Protein AF-A0A6L9TF37-F1 (afdb_monomer_lite)

Sequence (313 aa):
MRQSIANKTNETVRFTLTAAVSQSQGLLDQTKGQVNDESTRAKLQQLVKTANDQLNGNDIITDGAVYQKSLDQLNAAMDAVTTSNIAKLGVDCRKVQCVALTFDDGPDANNTPPVIEALKKTKATATFFSVGEHITDTTTPMLKQLADAGYPIENHSWNHPHLQTLSKADVVKQLTDTSTAVKKAVGTYPSMIRPPYSEWSNDVRDQAVVMNSSIINFNVMGYDWEKDADGVHDAVLEWAKPGDIILLHDLQGSTAKATERIITDLQAKGYTLVSVPQLLGERPKPGYVYYSQDQVVKPGEPWKPSTDYAEQW

Secondary structure (DSSP, 8-state):
-HHHHHHHHHHHHHHHHHHHHHHHHHHHHHTTT-SS-HHHHHHHHHHHHHHHHHHHSS-TT--HHHHHHHHHHHHHHHHHHHHHHHHHHT--TTTS-EEEEEEES---TTTHHHHHHHHHHHT---EEEE-GGG--TTTHHHHHHHHHTT--EEE--SS---GGGS-HHHHHHHHHHHHHHHHHHHSS--SEE--GGG---HHHHHHHHHTT-EEE--SEE--TTTS-HHHHHHHHHHH--TTBEEEEETT-HHHHHHHHHHHHHHHHTTPEEE-HHHHHTSPPPTT-EESBSS-EEPTTSPP--GGGT-S--

Structure (mmCIF, N/CA/C/O backbone):
data_AF-A0A6L9TF37-F1
#
_entry.id   AF-A0A6L9TF37-F1
#
loop_
_atom_site.group_PDB
_atom_site.id
_atom_site.type_symbol
_atom_site.label_atom_id
_atom_site.label_alt_id
_atom_site.label_comp_id
_atom_site.label_asym_id
_atom_site.label_entity_id
_atom_site.label_seq_id
_atom_site.pdbx_PDB_ins_code
_atom_site.Cartn_x
_atom_site.Cartn_y
_atom_site.Cartn_z
_atom_site.occupancy
_atom_site.B_iso_or_equiv
_atom_site.auth_seq_id
_atom_site.auth_comp_id
_atom_site.auth_asym_id
_atom_site.auth_atom_id
_atom_site.pdbx_PDB_model_num
ATOM 1 N N . MET A 1 1 ? 7.500 3.688 38.076 1.00 56.03 1 MET A N 1
ATOM 2 C CA . MET A 1 1 ? 7.678 2.716 36.968 1.00 56.03 1 MET A CA 1
ATOM 3 C C . MET A 1 1 ? 6.353 2.332 36.296 1.00 56.03 1 MET A C 1
ATOM 5 O O . MET A 1 1 ? 6.240 2.562 35.104 1.00 56.03 1 MET A O 1
ATOM 9 N N . ARG A 1 2 ? 5.320 1.850 37.016 1.00 54.84 2 ARG A N 1
ATOM 10 C CA . ARG A 1 2 ? 4.022 1.440 36.416 1.00 54.84 2 ARG A CA 1
ATOM 11 C C . ARG A 1 2 ? 3.250 2.553 35.680 1.00 54.84 2 ARG A C 1
ATOM 13 O O . ARG A 1 2 ? 2.789 2.311 34.576 1.00 54.84 2 ARG A O 1
ATOM 20 N N . GLN A 1 3 ? 3.177 3.771 36.230 1.00 56.97 3 GLN A N 1
ATOM 21 C CA . GLN A 1 3 ? 2.538 4.916 35.548 1.00 56.97 3 GLN A CA 1
ATOM 22 C C . GLN A 1 3 ? 3.255 5.319 34.248 1.00 56.97 3 GLN A C 1
ATOM 24 O O . GLN A 1 3 ? 2.608 5.635 33.263 1.00 56.97 3 GLN A O 1
ATOM 29 N N . SER A 1 4 ? 4.590 5.246 34.215 1.00 60.94 4 SER A N 1
ATOM 30 C CA . SER A 1 4 ? 5.366 5.559 33.006 1.00 60.94 4 SER A CA 1
ATOM 31 C C . SER A 1 4 ? 5.146 4.532 31.890 1.00 60.94 4 SER A C 1
ATOM 33 O O . SER A 1 4 ? 5.124 4.910 30.725 1.00 60.94 4 SER A O 1
ATOM 35 N N . ILE A 1 5 ? 4.950 3.256 32.238 1.00 59.34 5 ILE A N 1
ATOM 36 C CA . ILE A 1 5 ? 4.626 2.201 31.267 1.00 59.34 5 ILE A CA 1
ATOM 37 C C . ILE A 1 5 ? 3.204 2.397 30.732 1.00 59.34 5 ILE A C 1
ATOM 39 O O . ILE A 1 5 ? 3.024 2.409 29.523 1.00 59.34 5 ILE A O 1
ATOM 43 N N . ALA A 1 6 ? 2.223 2.633 31.612 1.00 59.06 6 ALA A N 1
ATOM 44 C CA . ALA A 1 6 ? 0.839 2.884 31.208 1.00 59.06 6 ALA A CA 1
ATOM 45 C C . ALA A 1 6 ? 0.712 4.099 30.268 1.00 59.06 6 ALA A C 1
ATOM 47 O O . ALA A 1 6 ? 0.025 4.017 29.255 1.00 59.06 6 ALA A O 1
ATOM 48 N N . ASN A 1 7 ? 1.434 5.191 30.548 1.00 64.00 7 ASN A N 1
ATOM 49 C CA . ASN A 1 7 ? 1.438 6.370 29.679 1.00 64.00 7 ASN A CA 1
ATOM 50 C C . ASN A 1 7 ? 2.004 6.062 28.285 1.00 64.00 7 ASN A C 1
ATOM 52 O O . ASN A 1 7 ? 1.388 6.430 27.291 1.00 64.00 7 ASN A O 1
ATOM 56 N N . LYS A 1 8 ? 3.123 5.329 28.201 1.00 63.53 8 LYS A N 1
ATOM 57 C CA . LYS A 1 8 ? 3.707 4.919 26.913 1.00 63.53 8 LYS A CA 1
ATOM 58 C C . LYS A 1 8 ? 2.774 4.005 26.120 1.00 63.53 8 LYS A C 1
ATOM 60 O O . LYS A 1 8 ? 2.605 4.203 24.923 1.00 63.53 8 LYS A O 1
ATOM 65 N N . THR A 1 9 ? 2.141 3.034 26.779 1.00 67.62 9 THR A N 1
ATOM 66 C CA . THR A 1 9 ? 1.147 2.162 26.137 1.00 67.62 9 THR A CA 1
ATOM 67 C C . THR A 1 9 ? -0.010 2.981 25.565 1.00 67.62 9 THR A C 1
ATOM 69 O O . THR A 1 9 ? -0.410 2.759 24.425 1.00 67.62 9 THR A O 1
ATOM 72 N N . ASN A 1 10 ? -0.509 3.967 26.314 1.00 80.56 10 ASN A N 1
ATOM 73 C CA . ASN A 1 10 ? -1.591 4.834 25.850 1.00 80.56 10 ASN A CA 1
ATOM 74 C C . ASN A 1 10 ? -1.167 5.695 24.650 1.00 80.56 10 ASN A C 1
ATOM 76 O O . ASN A 1 10 ? -1.944 5.829 23.708 1.00 80.56 10 ASN A O 1
ATOM 80 N N . GLU A 1 11 ? 0.057 6.232 24.642 1.00 84.19 11 GLU A N 1
ATOM 81 C CA . GLU A 1 11 ? 0.607 6.978 23.499 1.00 84.19 11 GLU A CA 1
ATOM 82 C C . GLU A 1 11 ? 0.695 6.112 22.237 1.00 84.19 11 GLU A C 1
ATOM 84 O O . GLU A 1 11 ? 0.278 6.549 21.163 1.00 84.19 11 GLU A O 1
ATOM 89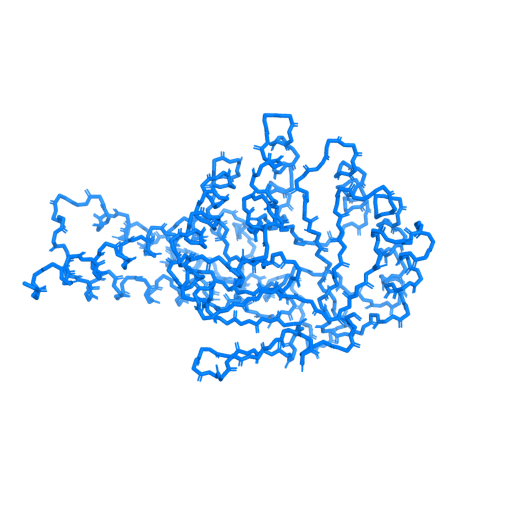 N N . THR A 1 12 ? 1.175 4.871 22.362 1.00 88.19 12 THR A N 1
ATOM 90 C CA . THR A 1 12 ? 1.257 3.933 21.235 1.00 88.19 12 THR A CA 1
ATOM 91 C C . THR A 1 12 ? -0.124 3.613 20.670 1.00 88.19 12 THR A C 1
ATOM 93 O O . THR A 1 12 ? -0.344 3.800 19.476 1.00 88.19 12 THR A O 1
ATOM 96 N N . VAL A 1 13 ? -1.081 3.199 21.510 1.00 89.56 13 VAL A N 1
ATOM 97 C CA . VAL A 1 13 ? -2.437 2.857 21.040 1.00 89.56 13 VAL A CA 1
ATOM 98 C C . VAL A 1 13 ? -3.135 4.085 20.442 1.00 89.56 13 VAL A C 1
ATOM 100 O O . VAL A 1 13 ? -3.827 3.977 19.430 1.00 89.56 13 VAL A O 1
ATOM 103 N N . ARG A 1 14 ? -2.911 5.277 21.005 1.00 90.75 14 ARG A N 1
ATOM 104 C CA . ARG A 1 14 ? -3.426 6.543 20.465 1.00 90.75 14 ARG A CA 1
ATOM 105 C C . ARG A 1 14 ? -2.846 6.864 19.084 1.00 90.75 14 ARG A C 1
ATOM 107 O O . ARG A 1 14 ? -3.584 7.320 18.205 1.00 90.75 14 ARG A O 1
ATOM 114 N N . PHE A 1 15 ? -1.554 6.619 18.867 1.00 92.44 15 PHE A N 1
ATOM 115 C CA . PHE A 1 15 ? -0.940 6.760 17.547 1.00 92.44 15 PHE A CA 1
ATOM 116 C C . PHE A 1 15 ? -1.542 5.765 16.547 1.00 92.44 15 PHE A C 1
ATOM 118 O O . PHE A 1 15 ? -1.956 6.173 15.462 1.00 92.44 15 PHE A O 1
ATOM 125 N N . THR A 1 16 ? -1.694 4.495 16.929 1.00 96.50 16 THR A N 1
ATOM 126 C CA . THR A 1 16 ? -2.322 3.475 16.073 1.00 96.50 16 THR A CA 1
ATOM 127 C C . THR A 1 16 ? -3.759 3.839 15.713 1.00 96.50 16 THR A C 1
ATOM 129 O O . THR A 1 16 ? -4.152 3.732 14.552 1.00 96.50 16 THR A O 1
ATOM 132 N N . LEU A 1 17 ? -4.534 4.358 16.669 1.00 96.06 17 LEU A N 1
ATOM 133 C CA . LEU A 1 17 ? -5.880 4.865 16.406 1.00 96.06 17 LEU A CA 1
ATOM 134 C C . LEU A 1 17 ? -5.864 6.053 15.431 1.00 96.06 17 LEU A C 1
ATOM 136 O O . LEU A 1 17 ? -6.700 6.122 14.535 1.00 96.06 17 LEU A O 1
ATOM 140 N N . THR A 1 18 ? -4.894 6.961 15.560 1.00 95.75 18 THR A N 1
ATOM 141 C CA . THR A 1 18 ? -4.715 8.092 14.631 1.00 95.75 18 THR A CA 1
ATOM 142 C C . THR A 1 18 ? -4.412 7.611 13.208 1.00 95.75 18 THR A C 1
ATOM 144 O O . THR A 1 18 ? -4.970 8.144 12.243 1.00 95.75 18 THR A O 1
ATOM 147 N N . ALA A 1 19 ? -3.564 6.588 13.063 1.00 97.81 19 ALA A N 1
ATOM 148 C CA . ALA A 1 19 ? -3.284 5.958 11.776 1.00 97.81 19 ALA A CA 1
ATOM 149 C C . ALA A 1 19 ? -4.547 5.310 11.187 1.00 97.81 19 ALA A C 1
ATOM 151 O O . ALA A 1 19 ? -4.928 5.633 10.061 1.00 97.81 19 ALA A O 1
ATOM 152 N N . ALA A 1 20 ? -5.259 4.505 11.982 1.00 98.44 20 ALA A N 1
ATOM 153 C CA . ALA A 1 20 ? -6.492 3.835 11.574 1.00 98.44 20 ALA A CA 1
ATOM 154 C C . ALA A 1 20 ? -7.599 4.818 11.158 1.00 98.44 20 ALA A C 1
ATOM 156 O O . ALA A 1 20 ? -8.291 4.581 10.169 1.00 98.44 20 ALA A O 1
ATOM 157 N N . VAL A 1 21 ? -7.751 5.947 11.860 1.00 98.44 21 VAL A N 1
ATOM 158 C CA . VAL A 1 21 ? -8.678 7.026 11.477 1.00 98.44 21 VAL A CA 1
ATOM 159 C C . VAL A 1 21 ? -8.305 7.613 10.116 1.00 98.44 21 VAL A C 1
ATOM 161 O O . VAL A 1 21 ? -9.173 7.784 9.260 1.00 98.44 21 VAL A O 1
ATOM 164 N N . SER A 1 22 ? -7.019 7.895 9.891 1.00 98.38 22 SER A N 1
ATOM 165 C CA . SER A 1 22 ? -6.551 8.444 8.616 1.00 98.38 22 SER A CA 1
ATOM 166 C C . SER A 1 22 ? -6.758 7.470 7.454 1.00 98.38 22 SER A C 1
ATOM 168 O O . SER A 1 22 ? -7.199 7.892 6.390 1.00 98.38 22 SER A O 1
ATOM 170 N N . GLN A 1 23 ? -6.461 6.186 7.659 1.00 98.50 23 GLN A N 1
ATOM 171 C CA . GLN A 1 23 ? -6.665 5.127 6.667 1.00 98.50 23 GLN A CA 1
ATOM 172 C C . GLN A 1 23 ? -8.161 4.909 6.392 1.00 98.50 23 GLN A C 1
ATOM 174 O O . GLN A 1 23 ? -8.567 4.772 5.242 1.00 98.50 23 GLN A O 1
ATOM 179 N N . SER A 1 24 ? -9.000 4.966 7.433 1.00 98.50 24 SER A N 1
ATOM 180 C CA . SER A 1 24 ? -10.460 4.880 7.301 1.00 98.50 24 SER A CA 1
ATOM 181 C C . SER A 1 24 ? -11.022 6.007 6.437 1.00 98.50 24 SER A C 1
ATOM 183 O O . SER A 1 24 ? -11.910 5.762 5.625 1.00 98.50 24 SER A O 1
ATOM 185 N N . GLN A 1 25 ? -10.510 7.233 6.591 1.00 97.75 25 GLN A N 1
ATOM 186 C CA . GLN A 1 25 ? -10.919 8.365 5.760 1.00 97.75 25 GLN A CA 1
ATOM 187 C C . GLN A 1 25 ? -10.550 8.140 4.288 1.00 97.75 25 GLN A C 1
ATOM 189 O O . GLN A 1 25 ? -11.404 8.303 3.422 1.00 97.75 25 GLN A O 1
ATOM 194 N N . GLY A 1 26 ? -9.331 7.669 4.012 1.00 96.19 26 GLY A N 1
ATOM 195 C CA . GLY A 1 26 ? -8.891 7.360 2.645 1.00 96.19 26 GLY A CA 1
ATOM 196 C C . GLY A 1 26 ? -9.735 6.272 1.999 1.00 96.19 26 GLY A C 1
ATOM 197 O O . GLY A 1 26 ? -10.210 6.436 0.877 1.00 96.19 26 GLY A O 1
ATOM 198 N N . LEU A 1 27 ? -10.023 5.205 2.750 1.00 97.19 27 LEU A N 1
ATOM 199 C CA . LEU A 1 27 ? -10.919 4.146 2.300 1.00 97.19 27 LEU A CA 1
ATOM 200 C C . LEU A 1 27 ? -12.319 4.691 1.994 1.00 97.19 27 LEU A C 1
ATOM 202 O O . LEU A 1 27 ? -12.917 4.328 0.984 1.00 97.19 27 LEU A O 1
ATOM 206 N N . LEU A 1 28 ? -12.861 5.573 2.838 1.00 97.44 28 LEU A N 1
ATOM 207 C CA . LEU A 1 28 ? -14.154 6.206 2.585 1.00 97.44 28 LEU A CA 1
ATOM 208 C C . LEU A 1 28 ? -14.139 7.047 1.309 1.00 97.44 28 LEU A C 1
ATOM 210 O O . LEU A 1 28 ? -15.106 6.970 0.549 1.00 97.44 28 LEU A O 1
ATOM 214 N N . ASP A 1 29 ? -13.087 7.820 1.073 1.00 94.50 29 ASP A N 1
ATOM 215 C CA . ASP A 1 29 ? -12.979 8.693 -0.096 1.00 94.50 29 ASP A CA 1
ATOM 216 C C . ASP A 1 29 ? -12.876 7.872 -1.390 1.00 94.50 29 ASP A C 1
ATOM 218 O O . ASP A 1 29 ? -13.641 8.108 -2.328 1.00 94.50 29 ASP A O 1
ATOM 222 N N . GLN A 1 30 ? -12.042 6.829 -1.393 1.00 92.44 30 GLN A N 1
ATOM 223 C CA . GLN A 1 30 ? -11.849 5.930 -2.537 1.00 92.44 30 GLN A CA 1
ATOM 224 C C . GLN A 1 30 ? -13.094 5.091 -2.863 1.00 92.44 30 GLN A C 1
ATOM 226 O O . GLN A 1 30 ? -13.372 4.813 -4.025 1.00 92.44 30 GLN A O 1
ATOM 231 N N . THR A 1 31 ? -13.880 4.700 -1.855 1.00 95.00 31 THR A N 1
ATOM 232 C CA . THR A 1 31 ? -14.995 3.746 -2.036 1.00 95.00 31 THR A CA 1
ATOM 233 C C . THR A 1 31 ? -16.370 4.395 -2.207 1.00 95.00 31 THR A C 1
ATOM 235 O O . THR A 1 31 ? -17.392 3.703 -2.203 1.00 95.00 31 THR A O 1
ATOM 238 N N . LYS A 1 32 ? -16.447 5.723 -2.357 1.00 94.69 32 LYS A N 1
ATOM 239 C CA . LYS A 1 32 ? -17.720 6.449 -2.493 1.00 94.69 32 LYS A CA 1
ATOM 240 C C . LYS A 1 32 ? -18.514 5.991 -3.721 1.00 94.69 32 LYS A C 1
ATOM 242 O O . LYS A 1 32 ? -18.091 6.211 -4.851 1.00 94.69 32 LYS A O 1
ATOM 247 N N . GLY A 1 33 ? -19.699 5.410 -3.504 1.00 94.00 33 GLY A N 1
ATOM 248 C CA . GLY A 1 33 ? -20.525 4.861 -4.585 1.00 94.00 33 GLY A CA 1
ATOM 249 C C . GLY A 1 33 ? -19.965 3.571 -5.192 1.00 94.00 33 GLY A C 1
ATOM 250 O O . GLY A 1 33 ? -20.480 3.098 -6.204 1.00 94.00 33 GLY A O 1
ATOM 251 N N . GLN A 1 34 ? -18.918 3.003 -4.590 1.00 93.81 34 GLN A N 1
ATOM 252 C CA . GLN A 1 34 ? -18.213 1.817 -5.072 1.00 93.81 34 GLN A CA 1
ATOM 253 C C . GLN A 1 34 ? -18.355 0.626 -4.117 1.00 93.81 34 GLN A C 1
ATOM 255 O O . GLN A 1 34 ? -17.543 -0.290 -4.157 1.00 93.81 34 GLN A O 1
ATOM 260 N N . VAL A 1 35 ? -19.372 0.610 -3.257 1.00 95.81 35 VAL A N 1
ATOM 261 C CA . VAL A 1 35 ? -19.714 -0.533 -2.395 1.00 95.81 35 VAL A CA 1
ATOM 262 C C . VAL A 1 35 ? -21.080 -1.104 -2.777 1.00 95.81 35 VAL A C 1
ATOM 264 O O . VAL A 1 35 ? -21.895 -0.427 -3.406 1.00 95.81 35 VAL A O 1
ATOM 267 N N . ASN A 1 36 ? -21.347 -2.357 -2.405 1.00 92.69 36 ASN A N 1
ATOM 268 C CA . ASN A 1 36 ? -22.660 -2.975 -2.628 1.00 92.69 36 ASN A CA 1
ATOM 269 C C . ASN A 1 36 ? -23.739 -2.419 -1.688 1.00 92.69 36 ASN A C 1
ATOM 271 O O . ASN A 1 36 ? -24.899 -2.324 -2.078 1.00 92.69 36 ASN A O 1
ATOM 275 N N . ASP A 1 37 ? -23.347 -2.044 -0.470 1.00 92.25 37 ASP A N 1
ATOM 276 C CA . ASP A 1 37 ? -24.229 -1.467 0.541 1.00 92.25 37 ASP A CA 1
ATOM 277 C C . ASP A 1 37 ? -23.557 -0.261 1.213 1.00 92.25 37 ASP A C 1
ATOM 279 O O . ASP A 1 37 ? -22.608 -0.407 1.989 1.00 92.25 37 ASP A O 1
ATOM 283 N N . GLU A 1 38 ? -24.065 0.939 0.932 1.00 95.81 38 GLU A N 1
ATOM 284 C CA . GLU A 1 38 ? -23.578 2.200 1.507 1.00 95.81 38 GLU A CA 1
ATOM 285 C C . GLU A 1 38 ? -23.769 2.283 3.034 1.00 95.81 38 GLU A C 1
ATOM 287 O O . GLU A 1 38 ? -23.087 3.073 3.693 1.00 95.81 38 GLU A O 1
ATOM 292 N N . SER A 1 39 ? -24.609 1.429 3.636 1.00 96.69 39 SER A N 1
ATOM 293 C CA . SER A 1 39 ? -24.728 1.336 5.099 1.00 96.69 39 SER A CA 1
ATOM 294 C C . SER A 1 39 ? -23.403 0.924 5.762 1.00 96.69 39 SER A C 1
ATOM 296 O O . SER A 1 39 ? -23.087 1.379 6.867 1.00 96.69 39 SER A O 1
ATOM 298 N N . THR A 1 40 ? -22.574 0.139 5.058 1.00 96.44 40 THR A N 1
ATOM 299 C CA . THR A 1 40 ? -21.235 -0.258 5.527 1.00 96.44 40 THR A CA 1
ATOM 300 C C . THR A 1 40 ? -20.301 0.948 5.650 1.00 96.44 40 THR A C 1
ATOM 302 O O . THR A 1 40 ? -19.636 1.111 6.677 1.00 96.44 40 THR A O 1
ATOM 305 N N . ARG A 1 41 ? -20.322 1.855 4.661 1.00 98.12 41 ARG A N 1
ATOM 306 C CA . ARG A 1 41 ? -19.570 3.120 4.689 1.00 98.12 41 ARG A CA 1
ATOM 307 C C . ARG A 1 41 ? -20.115 4.078 5.742 1.00 98.12 41 ARG A C 1
ATOM 309 O O . ARG A 1 41 ? -19.326 4.666 6.477 1.00 98.12 41 ARG A O 1
ATOM 316 N N . ALA A 1 42 ? -21.436 4.191 5.882 1.00 98.25 42 ALA A N 1
ATOM 317 C CA . ALA A 1 42 ? -22.057 5.029 6.912 1.00 98.25 42 ALA A CA 1
ATOM 318 C C . ALA A 1 42 ? -21.641 4.606 8.336 1.00 98.25 42 ALA A C 1
ATOM 320 O O . ALA A 1 42 ? -21.341 5.451 9.184 1.00 98.25 42 ALA A O 1
ATOM 321 N N . LYS A 1 43 ? -21.542 3.294 8.594 1.00 98.31 43 LYS A N 1
ATOM 322 C CA . LYS A 1 43 ? -21.024 2.768 9.866 1.00 98.31 43 LYS A CA 1
ATOM 323 C C . LYS A 1 43 ? -19.564 3.168 10.098 1.00 98.31 43 LYS A C 1
ATOM 325 O O . LYS A 1 43 ? -19.231 3.606 11.199 1.00 98.31 43 LYS A O 1
ATOM 330 N N . LEU A 1 44 ? -18.707 3.042 9.082 1.00 98.62 44 LEU A N 1
ATOM 331 C CA . LEU A 1 44 ? -17.305 3.457 9.174 1.00 98.62 44 LEU A CA 1
ATOM 332 C C . LEU A 1 44 ? -17.181 4.969 9.431 1.00 98.62 44 LEU A C 1
ATOM 334 O O . LEU A 1 44 ? -16.440 5.367 10.324 1.00 98.62 44 LEU A O 1
ATOM 338 N N . GLN A 1 45 ? -17.964 5.803 8.741 1.00 98.56 45 GLN A N 1
ATOM 339 C CA . GLN A 1 45 ? -18.014 7.258 8.965 1.00 98.56 45 GLN A CA 1
ATOM 340 C C . GLN A 1 45 ? -18.363 7.611 10.415 1.00 98.56 45 GLN A C 1
ATOM 342 O O . GLN A 1 45 ? -17.719 8.468 11.023 1.00 98.56 45 GLN A O 1
ATOM 347 N N . GLN A 1 46 ? -19.356 6.931 10.995 1.00 98.44 46 GLN A N 1
ATOM 348 C CA . GLN A 1 46 ? -19.746 7.159 12.384 1.00 98.44 46 GLN A CA 1
ATOM 349 C C . GLN A 1 46 ? -18.628 6.774 13.365 1.00 98.44 46 GLN A C 1
ATOM 351 O O . GLN A 1 46 ? -18.372 7.509 14.318 1.00 98.44 46 GLN A O 1
ATOM 356 N N . LEU A 1 47 ? -17.942 5.654 13.124 1.00 98.38 47 LEU A N 1
ATOM 357 C CA . LEU A 1 47 ? -16.812 5.221 13.950 1.00 98.38 47 LEU A CA 1
ATOM 358 C C . LEU A 1 47 ? -15.616 6.171 13.829 1.00 98.38 47 LEU A C 1
ATOM 360 O O . LEU A 1 47 ? -15.005 6.497 14.843 1.00 98.38 47 LEU A O 1
ATOM 364 N N . VAL A 1 48 ? -15.324 6.672 12.624 1.00 98.19 48 VAL A N 1
ATOM 365 C CA . VAL A 1 48 ? -14.293 7.696 12.388 1.00 98.19 48 VAL A CA 1
ATOM 366 C C . VAL A 1 48 ? -14.595 8.961 13.185 1.00 98.19 48 VAL A C 1
ATOM 368 O O . VAL A 1 48 ? -13.702 9.496 13.841 1.00 98.19 48 VAL A O 1
ATOM 371 N N . LYS A 1 49 ? -15.851 9.424 13.185 1.00 96.75 49 LYS A N 1
ATOM 372 C CA . LYS A 1 49 ? -16.266 10.574 13.998 1.00 96.75 49 LYS A CA 1
ATOM 373 C C . LYS A 1 49 ? -16.034 10.314 15.489 1.00 96.75 49 LYS A C 1
ATOM 375 O O . LYS A 1 49 ? -15.374 11.110 16.144 1.00 96.75 49 LYS A O 1
ATOM 380 N N . THR A 1 50 ? -16.505 9.178 16.005 1.00 94.25 50 THR A N 1
ATOM 381 C CA . THR A 1 50 ? -16.326 8.808 17.417 1.00 94.25 50 THR A CA 1
ATOM 382 C C . THR A 1 50 ? -14.852 8.705 17.814 1.00 94.25 50 THR A C 1
ATOM 384 O O . THR A 1 50 ? -14.472 9.191 18.877 1.00 94.25 50 THR A O 1
ATOM 387 N N . ALA A 1 51 ? -14.008 8.111 16.971 1.00 94.12 51 ALA A N 1
ATOM 388 C CA . ALA A 1 51 ? -12.575 8.017 17.225 1.00 94.12 51 ALA A CA 1
ATOM 389 C C . ALA A 1 51 ? -11.894 9.395 17.199 1.00 94.12 51 ALA A C 1
ATOM 391 O O . ALA A 1 51 ? -11.069 9.680 18.062 1.00 94.12 51 ALA A O 1
ATOM 392 N N . ASN A 1 52 ? -12.273 10.281 16.273 1.00 93.44 52 ASN A N 1
ATOM 393 C CA . ASN A 1 52 ? -11.789 11.664 16.261 1.00 93.44 52 ASN A CA 1
ATOM 394 C C . ASN A 1 52 ? -12.200 12.436 17.519 1.00 93.44 52 ASN A C 1
ATOM 396 O O . ASN A 1 52 ? -11.371 13.143 18.085 1.00 93.44 52 ASN A O 1
ATOM 400 N N . ASP A 1 53 ? -13.438 12.279 17.991 1.00 90.19 53 ASP A N 1
ATOM 401 C CA . ASP A 1 53 ? -13.900 12.913 19.231 1.00 90.19 53 ASP A CA 1
ATOM 402 C C . ASP A 1 53 ? -13.067 12.436 20.440 1.00 90.19 53 ASP A C 1
ATOM 404 O O . ASP A 1 53 ? -12.679 13.241 21.285 1.00 90.19 53 ASP A O 1
ATOM 408 N N . GLN A 1 54 ? -12.714 11.146 20.493 1.00 88.06 54 GLN A N 1
ATOM 409 C CA . GLN A 1 54 ? -11.823 10.590 21.523 1.00 88.06 54 GLN A CA 1
ATOM 410 C C . GLN A 1 54 ? -10.381 11.101 21.406 1.00 88.06 54 GLN A C 1
ATOM 412 O O . GLN A 1 54 ? -9.736 11.370 22.418 1.00 88.06 54 GLN A O 1
ATOM 417 N N . LEU A 1 55 ? -9.858 11.231 20.184 1.00 88.62 55 LEU A N 1
ATOM 418 C CA . LEU A 1 55 ? -8.518 11.767 19.950 1.00 88.62 55 LEU A CA 1
ATOM 419 C C . LEU A 1 55 ? -8.446 13.261 20.306 1.00 88.62 55 LEU A C 1
ATOM 421 O O . LEU A 1 55 ? -7.449 13.695 20.878 1.00 88.62 55 LEU A O 1
ATOM 425 N N . ASN A 1 56 ? -9.491 14.038 20.026 1.00 85.12 56 ASN A N 1
ATOM 426 C CA . ASN A 1 56 ? -9.520 15.488 20.249 1.00 85.12 56 ASN A CA 1
ATOM 427 C C . ASN A 1 56 ? -10.015 15.899 21.646 1.00 85.12 56 ASN A C 1
ATOM 429 O O . ASN A 1 56 ? -9.930 17.074 21.999 1.00 85.12 56 ASN A O 1
ATOM 433 N N . GLY A 1 57 ? -10.541 14.963 22.438 1.00 72.50 57 GLY A N 1
ATOM 434 C CA . GLY A 1 57 ? -10.944 15.222 23.815 1.00 72.50 57 GLY A CA 1
ATOM 435 C C . GLY A 1 57 ? -9.760 15.647 24.693 1.00 72.50 57 GLY A C 1
ATOM 436 O O . GLY A 1 57 ? -8.679 15.069 24.619 1.00 72.50 57 GLY A O 1
ATOM 437 N N . ASN A 1 58 ? -9.982 16.637 25.566 1.00 54.91 58 ASN A N 1
ATOM 438 C CA . ASN A 1 58 ? -8.987 17.120 26.539 1.00 54.91 58 ASN A CA 1
ATOM 439 C C . ASN A 1 58 ? -8.641 16.089 27.634 1.00 54.91 58 ASN A C 1
ATOM 441 O O . ASN A 1 58 ? -7.711 16.310 28.410 1.00 54.91 58 ASN A O 1
ATOM 445 N N . ASP A 1 59 ? -9.347 14.956 27.687 1.00 53.59 59 ASP A N 1
ATOM 446 C CA . ASP A 1 59 ? -8.994 13.815 28.527 1.00 53.59 59 ASP A CA 1
ATOM 447 C C . ASP A 1 59 ? -7.860 13.022 27.865 1.00 53.59 59 ASP A C 1
ATOM 449 O O . ASP A 1 59 ? -8.047 11.945 27.296 1.00 53.59 59 ASP A O 1
ATOM 453 N N . ILE A 1 60 ? -6.645 13.562 27.998 1.00 54.19 60 ILE A N 1
ATOM 454 C CA . ILE A 1 60 ? -5.358 12.930 27.639 1.00 54.19 60 ILE A CA 1
ATOM 455 C C . ILE A 1 60 ? -5.188 11.559 28.339 1.00 54.19 60 ILE A C 1
ATOM 457 O O . ILE A 1 60 ? -4.335 10.757 27.965 1.00 54.19 60 ILE A O 1
ATOM 461 N N . ILE A 1 61 ? -6.046 11.251 29.318 1.00 55.69 61 ILE A N 1
ATOM 462 C CA . ILE A 1 61 ? -6.167 9.954 29.985 1.00 55.69 61 ILE A CA 1
ATOM 463 C C . ILE A 1 61 ? -7.491 9.281 29.594 1.00 55.69 61 ILE A C 1
ATOM 465 O O . ILE A 1 61 ? -8.294 8.902 30.443 1.00 55.69 61 ILE A O 1
ATOM 469 N N . THR A 1 62 ? -7.751 9.120 28.299 1.00 62.88 62 THR A N 1
ATOM 470 C CA . THR A 1 62 ? -8.686 8.071 27.884 1.00 62.88 62 THR A CA 1
ATOM 471 C C . THR A 1 62 ? -7.950 6.743 28.081 1.00 62.88 62 THR A C 1
ATOM 473 O O . THR A 1 62 ? -6.834 6.571 27.595 1.00 62.88 62 THR A O 1
ATOM 476 N N . ASP A 1 63 ? -8.521 5.848 28.890 1.00 75.19 63 ASP A N 1
ATOM 477 C CA . ASP A 1 63 ? -7.973 4.515 29.172 1.00 75.19 63 ASP A CA 1
ATOM 478 C C . ASP A 1 63 ? -7.561 3.829 27.855 1.00 75.19 63 ASP A C 1
ATOM 480 O O . ASP A 1 63 ? -8.336 3.821 26.897 1.00 75.19 63 ASP A O 1
ATOM 484 N N . GLY A 1 64 ? -6.352 3.258 27.786 1.00 80.12 64 GLY A N 1
ATOM 485 C CA . GLY A 1 64 ? -5.865 2.550 26.599 1.00 80.12 64 GLY A CA 1
ATOM 486 C C . GLY A 1 64 ? -6.831 1.464 26.111 1.00 80.12 64 GLY A C 1
ATOM 487 O O . GLY A 1 64 ? -6.922 1.226 24.907 1.00 80.12 64 GLY A O 1
ATOM 488 N N . ALA A 1 65 ? -7.636 0.880 27.006 1.00 86.75 65 ALA A N 1
ATOM 489 C CA . ALA A 1 65 ? -8.707 -0.046 26.640 1.00 86.75 65 ALA A CA 1
ATOM 490 C C . ALA A 1 65 ? -9.818 0.603 25.787 1.00 86.75 65 ALA A C 1
ATOM 492 O O . ALA A 1 65 ? -10.403 -0.057 24.925 1.00 86.75 65 ALA A O 1
ATOM 493 N N . VAL A 1 66 ? -10.107 1.894 25.987 1.00 88.12 66 VAL A N 1
ATOM 494 C CA . VAL A 1 66 ? -11.074 2.656 25.179 1.00 88.12 66 VAL A CA 1
ATOM 495 C C . VAL A 1 66 ? -10.535 2.863 23.769 1.00 88.12 66 VAL A C 1
ATOM 497 O O . VAL A 1 66 ? -11.247 2.574 22.806 1.00 88.12 66 VAL A O 1
ATOM 500 N N . TYR A 1 67 ? -9.279 3.298 23.633 1.00 90.06 67 TYR A N 1
ATOM 501 C CA . TYR A 1 67 ? -8.662 3.449 22.314 1.00 90.06 67 TYR A CA 1
ATOM 502 C C . TYR A 1 67 ? -8.546 2.114 21.584 1.00 90.06 67 TYR A C 1
ATOM 504 O O . TYR A 1 67 ? -8.857 2.053 20.396 1.00 90.06 67 TYR A O 1
ATOM 512 N N . GLN A 1 68 ? -8.179 1.043 22.294 1.00 93.00 68 GLN A N 1
ATOM 513 C CA . GLN A 1 68 ? -8.105 -0.292 21.709 1.00 93.00 68 GLN A CA 1
ATOM 514 C C . GLN A 1 68 ? -9.469 -0.740 21.178 1.00 93.00 68 GLN A C 1
ATOM 516 O O . GLN A 1 68 ? -9.572 -1.182 20.039 1.00 93.00 68 GLN A O 1
ATOM 521 N N . LYS A 1 69 ? -10.544 -0.545 21.951 1.00 94.62 69 LYS A N 1
ATOM 522 C CA . LYS A 1 69 ? -11.900 -0.878 21.503 1.00 94.62 69 LYS A CA 1
ATOM 523 C C . LYS A 1 69 ? -12.299 -0.105 20.240 1.00 94.62 69 LYS A C 1
ATOM 525 O O . LYS A 1 69 ? -12.887 -0.692 19.333 1.00 94.62 69 LYS A O 1
ATOM 530 N N . SER A 1 70 ? -11.996 1.190 20.169 1.00 95.31 70 SER A N 1
ATOM 531 C CA . SER A 1 70 ? -12.271 2.002 18.974 1.00 95.31 70 SER A CA 1
ATOM 532 C C . SER A 1 70 ? -11.442 1.560 17.771 1.00 95.31 70 SER A C 1
ATOM 534 O O . SER A 1 70 ? -11.966 1.496 16.660 1.00 95.31 70 SER A O 1
ATOM 536 N N . LEU A 1 71 ? -10.171 1.215 17.991 1.00 96.62 71 LEU A N 1
ATOM 537 C CA . LEU A 1 71 ? -9.285 0.671 16.967 1.00 96.62 71 LEU A CA 1
ATOM 538 C C . LEU A 1 71 ? -9.835 -0.647 16.404 1.00 96.62 71 LEU A C 1
ATOM 540 O O . LEU A 1 71 ? -9.935 -0.794 15.186 1.00 96.62 71 LEU A O 1
ATOM 544 N N . ASP A 1 72 ? -10.264 -1.568 17.268 1.00 97.62 72 ASP A N 1
ATOM 545 C CA . ASP A 1 72 ? -10.852 -2.850 16.864 1.00 97.62 72 ASP A CA 1
ATOM 546 C C . ASP A 1 72 ? -12.131 -2.642 16.036 1.00 97.62 72 ASP A C 1
ATOM 548 O O . ASP A 1 72 ? -12.327 -3.273 14.994 1.00 97.62 72 ASP A O 1
ATOM 552 N N . GLN A 1 73 ? -12.993 -1.712 16.463 1.00 98.19 73 GLN A N 1
ATOM 553 C CA . GLN A 1 73 ? -14.222 -1.369 15.745 1.00 98.19 73 GLN A CA 1
ATOM 554 C C . GLN A 1 73 ? -13.945 -0.743 14.373 1.00 98.19 73 GLN A C 1
ATOM 556 O O . GLN A 1 73 ? -14.617 -1.103 13.403 1.00 98.19 73 GLN A O 1
ATOM 561 N N . LEU A 1 74 ? -12.969 0.166 14.279 1.00 98.25 74 LEU A N 1
ATOM 562 C CA . LEU A 1 74 ? -12.547 0.758 13.008 1.00 98.25 74 LEU A CA 1
ATOM 563 C C . LEU A 1 74 ? -11.977 -0.301 12.071 1.00 98.25 74 LEU A C 1
ATOM 565 O O . LEU A 1 74 ? -12.398 -0.370 10.921 1.00 98.25 74 LEU A O 1
ATOM 569 N N . ASN A 1 75 ? -11.084 -1.161 12.560 1.00 98.44 75 ASN A N 1
ATOM 570 C CA . ASN A 1 75 ? -10.497 -2.235 11.763 1.00 98.44 75 ASN A CA 1
ATOM 571 C C . ASN A 1 75 ? -11.568 -3.185 11.209 1.00 98.44 75 ASN A C 1
ATOM 573 O O . ASN A 1 75 ? -11.569 -3.461 10.009 1.00 98.44 75 ASN A O 1
ATOM 577 N N . ALA A 1 76 ? -12.534 -3.601 12.032 1.00 98.44 76 ALA A N 1
ATOM 578 C CA . ALA A 1 76 ? -13.648 -4.434 11.577 1.00 98.44 76 ALA A CA 1
ATOM 579 C C . ALA A 1 76 ? -14.554 -3.722 10.551 1.00 98.44 76 ALA A C 1
ATOM 581 O O . ALA A 1 76 ? -15.074 -4.350 9.628 1.00 98.44 76 ALA A O 1
ATOM 582 N N . ALA A 1 77 ? -14.761 -2.409 10.690 1.00 98.44 77 ALA A N 1
ATOM 583 C CA . ALA A 1 77 ? -15.548 -1.632 9.735 1.00 98.44 77 ALA A CA 1
ATOM 584 C C . ALA A 1 77 ? -14.802 -1.388 8.412 1.00 98.44 77 ALA A C 1
ATOM 586 O O . ALA A 1 77 ? -15.419 -1.484 7.351 1.00 98.44 77 ALA A O 1
ATOM 587 N N . MET A 1 78 ? -13.490 -1.136 8.455 1.00 98.50 78 MET A N 1
ATOM 588 C CA . MET A 1 78 ? -12.640 -1.056 7.263 1.00 98.50 78 MET A CA 1
ATOM 589 C C . MET A 1 78 ? -12.625 -2.381 6.500 1.00 98.50 78 MET A C 1
ATOM 591 O O . MET A 1 78 ? -12.725 -2.377 5.274 1.00 98.50 78 MET A O 1
ATOM 595 N N . ASP A 1 79 ? -12.569 -3.509 7.212 1.00 98.19 79 ASP A N 1
ATOM 596 C CA . ASP A 1 79 ? -12.667 -4.838 6.606 1.00 98.19 79 ASP A CA 1
ATOM 597 C C . ASP A 1 79 ? -13.996 -5.005 5.855 1.00 98.19 79 ASP A C 1
ATOM 599 O O . ASP A 1 79 ? -14.001 -5.358 4.678 1.00 98.19 79 ASP A O 1
ATOM 603 N N . ALA A 1 80 ? -15.120 -4.660 6.493 1.00 97.81 80 ALA A N 1
ATOM 604 C CA . ALA A 1 80 ? -16.441 -4.753 5.873 1.00 97.81 80 ALA A CA 1
ATOM 605 C C . ALA A 1 80 ? -16.588 -3.857 4.628 1.00 97.81 80 ALA A C 1
ATOM 607 O O . ALA A 1 80 ? -17.143 -4.295 3.618 1.00 97.81 80 ALA A O 1
ATOM 608 N N . VAL A 1 81 ? -16.082 -2.619 4.677 1.00 98.12 81 VAL A N 1
ATOM 609 C CA . VAL A 1 81 ? -16.092 -1.704 3.521 1.00 98.12 81 VAL A CA 1
ATOM 610 C C . VAL A 1 81 ? -15.214 -2.244 2.394 1.00 98.12 81 VAL A C 1
ATOM 612 O O . VAL A 1 81 ? -15.654 -2.257 1.246 1.00 98.12 81 VAL A O 1
ATOM 615 N N . THR A 1 82 ? -14.020 -2.750 2.712 1.00 96.50 82 THR A N 1
ATOM 616 C CA . THR A 1 82 ? -13.094 -3.324 1.723 1.00 96.50 82 THR A CA 1
ATOM 617 C C . THR A 1 82 ? -13.718 -4.529 1.022 1.00 96.50 82 THR A C 1
ATOM 619 O O . THR A 1 82 ? -13.781 -4.558 -0.204 1.00 96.50 82 THR A O 1
ATOM 622 N N . THR A 1 83 ? -14.278 -5.484 1.771 1.00 95.12 83 THR A N 1
ATOM 623 C CA . THR A 1 83 ? -14.972 -6.643 1.186 1.00 95.12 83 THR A CA 1
ATOM 624 C C . THR A 1 83 ? -16.179 -6.221 0.343 1.00 95.12 83 THR A C 1
ATOM 626 O O . THR A 1 83 ? -16.397 -6.770 -0.737 1.00 95.12 83 THR A O 1
ATOM 629 N N . SER A 1 84 ? -16.954 -5.227 0.792 1.00 95.75 84 SER A N 1
ATOM 630 C CA . SER A 1 84 ? -18.100 -4.698 0.037 1.00 95.75 84 SER A CA 1
ATOM 631 C C . SER A 1 84 ? -17.677 -4.012 -1.267 1.00 95.75 84 SER A C 1
ATOM 633 O O . SER A 1 84 ? -18.361 -4.154 -2.283 1.00 95.75 84 SER A O 1
ATOM 635 N N . ASN A 1 85 ? -16.540 -3.308 -1.262 1.00 95.44 85 ASN A N 1
ATOM 636 C CA . ASN A 1 85 ? -15.961 -2.680 -2.447 1.00 95.44 85 ASN A CA 1
ATOM 637 C C . ASN A 1 85 ? -15.432 -3.717 -3.444 1.00 95.44 85 ASN A C 1
ATOM 639 O O . ASN A 1 85 ? -15.818 -3.688 -4.610 1.00 95.44 85 ASN A O 1
ATOM 643 N N . ILE A 1 86 ? -14.639 -4.686 -2.982 1.00 93.94 86 ILE A N 1
ATOM 644 C CA . ILE A 1 86 ? -14.130 -5.780 -3.823 1.00 93.94 86 ILE A CA 1
ATOM 645 C C . ILE A 1 86 ? -15.294 -6.546 -4.466 1.00 93.94 86 ILE A C 1
ATOM 647 O O . ILE A 1 86 ? -15.308 -6.771 -5.676 1.00 93.94 86 ILE A O 1
ATOM 651 N N . ALA A 1 87 ? -16.334 -6.863 -3.688 1.00 92.50 87 ALA A N 1
ATOM 652 C CA . ALA A 1 87 ? -17.525 -7.527 -4.209 1.00 92.50 87 ALA A CA 1
ATOM 653 C C . ALA A 1 87 ? -18.281 -6.679 -5.251 1.00 92.50 87 ALA A C 1
ATOM 655 O O . ALA A 1 87 ? -18.872 -7.241 -6.172 1.00 92.50 87 ALA A O 1
ATOM 656 N N . LYS A 1 88 ? -18.276 -5.344 -5.128 1.00 93.62 88 LYS A N 1
ATOM 657 C CA . LYS A 1 88 ? -18.901 -4.426 -6.095 1.00 93.62 88 LYS A CA 1
ATOM 658 C C . LYS A 1 88 ? -18.122 -4.339 -7.407 1.00 93.62 88 LYS A C 1
ATOM 660 O O . LYS A 1 88 ? -18.743 -4.229 -8.463 1.00 93.62 88 LYS A O 1
ATOM 665 N N . LEU A 1 89 ? -16.791 -4.396 -7.339 1.00 90.50 89 LEU A N 1
ATOM 666 C CA . LEU A 1 89 ? -15.911 -4.417 -8.513 1.00 90.50 89 LEU A CA 1
ATOM 667 C C . LEU A 1 89 ? -16.094 -5.689 -9.354 1.00 90.50 89 LEU A C 1
ATOM 669 O O . LEU A 1 89 ? -15.778 -5.688 -10.540 1.00 90.50 89 LEU A O 1
ATOM 673 N N . GLY A 1 90 ? -16.630 -6.761 -8.761 1.00 87.19 90 GLY A N 1
ATOM 674 C CA . GLY A 1 90 ? -16.937 -8.007 -9.466 1.00 87.19 90 GLY A CA 1
ATOM 675 C C . GLY A 1 90 ? -15.710 -8.865 -9.781 1.00 87.19 90 GLY A C 1
ATOM 676 O O . GLY A 1 90 ? -15.826 -9.832 -10.531 1.00 87.19 90 GLY A O 1
ATOM 677 N N . VAL A 1 91 ? -14.552 -8.538 -9.200 1.00 83.88 91 VAL A N 1
ATOM 678 C CA . VAL A 1 91 ? -13.318 -9.316 -9.338 1.00 83.88 91 VAL A CA 1
ATOM 679 C C . VAL A 1 91 ? -13.214 -10.288 -8.162 1.00 83.88 91 VAL A C 1
ATOM 681 O O . VAL A 1 91 ? -13.051 -9.882 -7.016 1.00 83.88 91 VAL A O 1
ATOM 684 N N . ASP A 1 92 ? -13.335 -11.585 -8.448 1.00 88.62 92 ASP A N 1
ATOM 685 C CA . ASP A 1 92 ? -13.144 -12.670 -7.479 1.00 88.62 92 ASP A CA 1
ATOM 686 C C . ASP A 1 92 ? -11.909 -13.465 -7.899 1.00 88.62 92 ASP A C 1
ATOM 688 O O . ASP A 1 92 ? -11.999 -14.354 -8.747 1.00 88.62 92 ASP A O 1
ATOM 692 N N . CYS A 1 93 ? -10.750 -13.141 -7.322 1.00 92.81 93 CYS A N 1
ATOM 693 C CA . CYS A 1 93 ? -9.457 -13.734 -7.685 1.00 92.81 93 CYS A CA 1
ATOM 694 C C . CYS A 1 93 ? -9.332 -15.235 -7.374 1.00 92.81 93 CYS A C 1
ATOM 696 O O . CYS A 1 93 ? -8.325 -15.850 -7.692 1.00 92.81 93 CYS A O 1
ATOM 698 N N . ARG A 1 94 ? -10.373 -15.849 -6.795 1.00 86.19 94 ARG A N 1
ATOM 699 C CA . ARG A 1 94 ? -10.517 -17.312 -6.682 1.00 86.19 94 ARG A CA 1
ATOM 700 C C . ARG A 1 94 ? -11.157 -17.948 -7.923 1.00 86.19 94 ARG A C 1
ATOM 702 O O . ARG A 1 94 ? -11.205 -19.168 -8.034 1.00 86.19 94 ARG A O 1
ATOM 709 N N . LYS A 1 95 ? -11.725 -17.133 -8.816 1.00 88.69 95 LYS A N 1
ATOM 710 C CA . LYS A 1 95 ? -12.440 -17.548 -10.036 1.00 88.69 95 LYS A CA 1
ATOM 711 C C . LYS A 1 95 ? -11.783 -17.038 -11.311 1.00 88.69 95 LYS A C 1
ATOM 713 O O . LYS A 1 95 ? -11.951 -17.661 -12.355 1.00 88.69 95 LYS A O 1
ATOM 718 N N . VAL A 1 96 ? -11.088 -15.907 -11.237 1.00 93.31 96 VAL A N 1
ATOM 719 C CA . VAL A 1 96 ? -10.332 -15.329 -12.353 1.00 93.31 96 VAL A CA 1
ATOM 720 C C . VAL A 1 96 ? -8.853 -15.275 -12.005 1.00 93.31 96 VAL A C 1
ATOM 722 O O . VAL A 1 96 ? -8.490 -15.204 -10.833 1.00 93.31 96 VAL A O 1
ATOM 725 N N . GLN A 1 97 ? -7.999 -15.309 -13.023 1.00 96.69 97 GLN A N 1
ATOM 726 C CA . GLN A 1 97 ? -6.556 -15.242 -12.836 1.00 96.69 97 GLN A CA 1
ATOM 727 C C . GLN A 1 97 ? -6.168 -13.809 -12.478 1.00 96.69 97 GLN A C 1
ATOM 729 O O . GLN A 1 97 ? -6.213 -12.934 -13.334 1.00 96.69 97 GLN A O 1
ATOM 734 N N . CYS A 1 98 ? -5.821 -13.551 -11.221 1.00 98.19 98 CYS A N 1
ATOM 735 C CA . CYS A 1 98 ? -5.380 -12.230 -10.780 1.00 98.19 98 CYS A CA 1
ATOM 736 C C . CYS A 1 98 ? -3.878 -12.189 -10.530 1.00 98.19 98 CYS A C 1
ATOM 738 O O . CYS A 1 98 ? -3.316 -13.164 -10.038 1.00 98.19 98 CYS A O 1
ATOM 740 N N . VAL A 1 99 ? -3.272 -11.031 -10.777 1.00 98.38 99 VAL A N 1
ATOM 741 C CA . VAL A 1 99 ? -1.931 -10.677 -10.290 1.00 98.38 99 VAL A CA 1
ATOM 742 C C . VAL A 1 99 ? -1.943 -9.243 -9.771 1.00 98.38 99 VAL A C 1
ATOM 744 O O . VAL A 1 99 ? -2.661 -8.395 -10.311 1.00 98.38 99 VAL A O 1
ATOM 747 N N . ALA A 1 100 ? -1.157 -8.962 -8.733 1.00 98.44 100 ALA A N 1
ATOM 748 C CA . ALA A 1 100 ? -0.955 -7.603 -8.244 1.00 98.44 100 ALA A CA 1
ATOM 749 C C . ALA A 1 100 ? 0.343 -7.025 -8.805 1.00 98.44 100 ALA A C 1
ATOM 751 O O . ALA A 1 100 ? 1.431 -7.495 -8.481 1.00 98.44 100 ALA A O 1
ATOM 752 N N . LEU A 1 101 ? 0.224 -5.984 -9.628 1.00 98.38 101 LEU A N 1
ATOM 753 C CA . LEU A 1 101 ? 1.376 -5.233 -10.115 1.00 98.38 101 LEU A CA 1
ATOM 754 C C . LEU A 1 101 ? 1.780 -4.191 -9.070 1.00 98.38 101 LEU A C 1
ATOM 756 O O . LEU A 1 101 ? 0.948 -3.375 -8.657 1.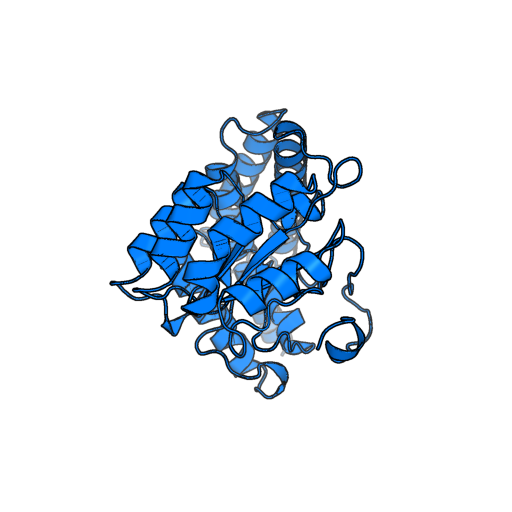00 98.38 101 LEU A O 1
ATOM 760 N N . THR A 1 102 ? 3.039 -4.219 -8.635 1.00 98.75 102 THR A N 1
ATOM 761 C CA . THR A 1 102 ? 3.550 -3.302 -7.611 1.00 98.75 102 THR A CA 1
ATOM 762 C C . THR A 1 102 ? 4.814 -2.588 -8.074 1.00 98.75 102 THR A C 1
ATOM 764 O O . THR A 1 102 ? 5.627 -3.183 -8.778 1.00 98.75 102 THR A O 1
ATOM 767 N N . PHE A 1 103 ? 4.944 -1.317 -7.698 1.00 98.81 103 PHE A N 1
ATOM 768 C CA . PHE A 1 103 ? 6.063 -0.452 -8.060 1.00 98.81 103 PHE A CA 1
ATOM 769 C C . PHE A 1 103 ? 6.732 0.105 -6.807 1.00 98.81 103 PHE A C 1
ATOM 771 O O . PHE A 1 103 ? 6.057 0.745 -6.001 1.00 98.81 103 PHE A O 1
ATOM 778 N N . ASP A 1 104 ? 8.030 -0.125 -6.671 1.00 98.75 104 ASP A N 1
ATOM 779 C CA . ASP A 1 104 ? 8.846 0.328 -5.550 1.00 98.75 104 ASP A CA 1
ATOM 780 C C . ASP A 1 104 ? 9.726 1.523 -5.936 1.00 98.75 104 ASP A C 1
ATOM 782 O O . ASP A 1 104 ? 9.933 1.846 -7.111 1.00 98.75 104 ASP A O 1
ATOM 786 N N . ASP A 1 105 ? 10.275 2.145 -4.899 1.00 98.50 105 ASP A N 1
ATOM 787 C CA . ASP A 1 105 ? 11.306 3.175 -4.921 1.00 98.50 105 ASP A CA 1
ATOM 788 C C . ASP A 1 105 ? 10.939 4.532 -5.530 1.00 98.50 105 ASP A C 1
ATOM 790 O O . ASP A 1 105 ? 11.655 5.501 -5.291 1.00 98.50 105 ASP A O 1
ATOM 794 N N . GLY A 1 106 ? 9.844 4.676 -6.272 1.00 97.19 106 GLY A N 1
ATOM 795 C CA . GLY A 1 106 ? 9.396 5.980 -6.753 1.00 97.19 106 GLY A CA 1
ATOM 796 C C . GLY A 1 106 ? 8.956 6.947 -5.640 1.00 97.19 106 GLY A C 1
ATOM 797 O O . GLY A 1 106 ? 9.000 6.639 -4.444 1.00 97.19 106 GLY A O 1
ATOM 798 N N . PRO A 1 107 ? 8.466 8.141 -6.012 1.00 98.25 107 PRO A N 1
ATOM 799 C CA . PRO A 1 107 ? 8.295 8.622 -7.387 1.00 98.25 107 PRO A CA 1
ATOM 800 C C . PRO A 1 107 ? 9.585 9.204 -7.998 1.00 98.25 107 PRO A C 1
ATOM 802 O O . PRO A 1 107 ? 10.331 9.915 -7.331 1.00 98.25 107 PRO A O 1
ATOM 805 N N . ASP A 1 108 ? 9.789 9.007 -9.299 1.00 98.19 108 ASP A N 1
ATOM 806 C CA . ASP A 1 108 ? 10.836 9.648 -10.104 1.00 98.19 108 ASP A CA 1
ATOM 807 C C . ASP A 1 108 ? 10.234 10.571 -11.173 1.00 98.19 108 ASP A C 1
ATOM 809 O O . ASP A 1 108 ? 9.245 10.249 -11.833 1.00 98.19 108 ASP A O 1
ATOM 813 N N . ALA A 1 109 ? 10.859 11.730 -11.387 1.00 97.62 109 ALA A N 1
ATOM 814 C CA . ALA A 1 109 ? 10.309 12.759 -12.265 1.00 97.62 109 ALA A CA 1
ATOM 815 C C . ALA A 1 109 ? 10.293 12.374 -13.759 1.00 97.62 109 ALA A C 1
ATOM 817 O O . ALA A 1 109 ? 9.527 12.962 -14.525 1.00 97.62 109 ALA A O 1
ATOM 818 N N . ASN A 1 110 ? 11.127 11.419 -14.178 1.00 97.75 110 ASN A N 1
ATOM 819 C CA . ASN A 1 110 ? 11.265 11.014 -15.576 1.00 97.75 110 ASN A CA 1
ATOM 820 C C . ASN A 1 110 ? 10.567 9.680 -15.867 1.00 97.75 110 ASN A C 1
ATOM 822 O O . ASN A 1 110 ? 9.995 9.519 -16.946 1.00 97.75 110 ASN A O 1
ATOM 826 N N . ASN A 1 111 ? 10.608 8.741 -14.921 1.00 98.25 111 ASN A N 1
ATOM 827 C CA . ASN A 1 111 ? 10.205 7.352 -15.141 1.00 98.25 111 ASN A CA 1
ATOM 828 C C . ASN A 1 111 ? 8.810 7.016 -14.586 1.00 98.25 111 ASN A C 1
ATOM 830 O O . ASN A 1 111 ? 8.092 6.239 -15.221 1.00 98.25 111 ASN A O 1
ATOM 834 N N . THR A 1 112 ? 8.348 7.675 -13.516 1.00 98.44 112 THR A N 1
ATOM 835 C CA . THR A 1 112 ? 6.975 7.491 -13.018 1.00 98.44 112 THR A CA 1
ATOM 836 C C . THR A 1 112 ? 5.907 7.973 -14.019 1.00 98.44 112 THR A C 1
ATOM 838 O O . THR A 1 112 ? 4.906 7.273 -14.188 1.00 98.44 112 THR A O 1
ATOM 841 N N . PRO A 1 113 ? 6.051 9.106 -14.751 1.00 98.12 113 PRO A N 1
ATOM 842 C CA . PRO A 1 113 ? 5.010 9.550 -15.683 1.00 98.12 113 PRO A CA 1
ATOM 843 C C . PRO A 1 113 ? 4.685 8.546 -16.807 1.00 98.12 113 PRO A C 1
ATOM 845 O O . PRO A 1 113 ? 3.498 8.277 -17.005 1.00 98.12 113 PRO A O 1
ATOM 848 N N . PRO A 1 114 ? 5.661 7.929 -17.509 1.00 98.25 114 PRO A N 1
ATOM 849 C CA . PRO A 1 11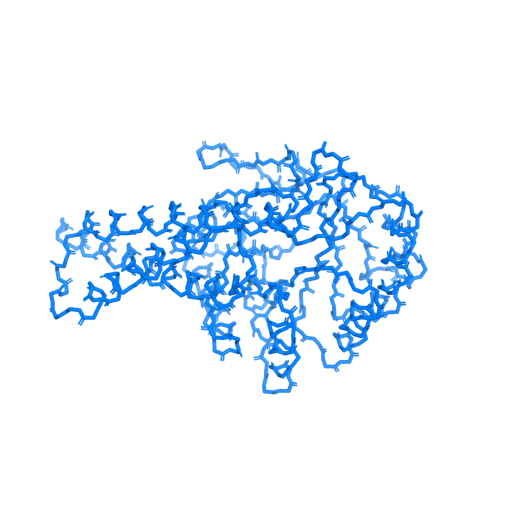4 ? 5.377 6.851 -18.461 1.00 98.25 114 PRO A CA 1
ATOM 850 C C . PRO A 1 114 ? 4.628 5.657 -17.851 1.00 98.25 114 PRO A C 1
ATOM 852 O O . PRO A 1 114 ? 3.717 5.129 -18.490 1.00 98.25 114 PRO A O 1
ATOM 855 N N . VAL A 1 115 ? 4.955 5.265 -16.612 1.00 98.56 115 VAL A N 1
ATOM 856 C CA . VAL A 1 115 ? 4.237 4.199 -15.887 1.00 98.56 115 VAL A CA 1
ATOM 857 C C . VAL A 1 115 ? 2.771 4.591 -15.678 1.00 98.56 115 VAL A C 1
ATOM 859 O O . VAL A 1 115 ? 1.870 3.804 -15.977 1.00 98.56 115 VAL A O 1
ATOM 862 N N . ILE A 1 116 ? 2.505 5.829 -15.247 1.00 98.25 116 ILE A N 1
ATOM 863 C CA . ILE A 1 116 ? 1.134 6.327 -15.065 1.00 98.25 116 ILE A CA 1
ATOM 864 C C . ILE A 1 116 ? 0.356 6.328 -16.391 1.00 98.25 116 ILE A C 1
ATOM 866 O O . ILE A 1 116 ? -0.810 5.924 -16.427 1.00 98.25 116 ILE A O 1
ATOM 870 N N . GLU A 1 117 ? 0.974 6.772 -17.485 1.00 98.38 117 GLU A N 1
ATOM 871 C CA . GLU A 1 117 ? 0.325 6.790 -18.800 1.00 98.38 117 GLU A CA 1
ATOM 872 C C . GLU A 1 117 ? 0.021 5.375 -19.313 1.00 98.38 117 GLU A C 1
ATOM 874 O O . GLU A 1 117 ? -1.075 5.131 -19.829 1.00 98.38 117 GLU A O 1
ATOM 879 N N . ALA A 1 118 ? 0.926 4.417 -19.093 1.00 98.50 118 ALA A N 1
ATOM 880 C CA . ALA A 1 118 ? 0.692 3.011 -19.409 1.00 98.50 118 ALA A CA 1
ATOM 881 C C . ALA A 1 118 ? -0.505 2.441 -18.627 1.00 98.50 118 ALA A C 1
ATOM 883 O O . ALA A 1 118 ? -1.393 1.823 -19.224 1.00 98.50 118 ALA A O 1
ATOM 884 N N . LEU A 1 119 ? -0.587 2.700 -17.317 1.00 98.38 119 LEU A N 1
ATOM 885 C CA . LEU A 1 119 ? -1.705 2.259 -16.472 1.00 98.38 119 LEU A CA 1
ATOM 886 C C . LEU A 1 119 ? -3.045 2.857 -16.929 1.00 98.38 119 LEU A C 1
ATOM 888 O O . LEU A 1 119 ? -4.034 2.135 -17.071 1.00 98.38 119 LEU A O 1
ATOM 892 N N . LYS A 1 120 ? -3.083 4.156 -17.260 1.00 97.56 120 LYS A N 1
ATOM 893 C CA . LYS A 1 120 ? -4.287 4.810 -17.807 1.00 97.56 120 LYS A CA 1
ATOM 894 C C . LYS A 1 120 ? -4.739 4.191 -19.127 1.00 97.56 120 LYS A C 1
ATOM 896 O O . LYS A 1 120 ? -5.928 3.920 -19.303 1.00 97.56 120 LYS A O 1
ATOM 901 N N . LYS A 1 121 ? -3.806 3.985 -20.061 1.00 98.06 121 LYS A N 1
ATOM 902 C CA . LYS A 1 121 ? -4.096 3.463 -21.405 1.00 98.06 121 LYS A CA 1
ATOM 903 C C . LYS A 1 121 ? -4.660 2.045 -21.354 1.00 98.06 121 LYS A C 1
ATOM 905 O O . LYS A 1 121 ? -5.577 1.715 -22.104 1.00 98.06 121 LYS A O 1
ATOM 910 N N . THR A 1 122 ? -4.127 1.234 -20.451 1.00 97.94 122 THR A N 1
ATOM 911 C CA . THR A 1 122 ? -4.480 -0.184 -20.292 1.00 97.94 122 THR A CA 1
ATOM 912 C C . THR A 1 122 ? -5.598 -0.429 -19.280 1.00 97.94 122 THR A C 1
ATOM 914 O O . THR A 1 122 ? -6.120 -1.543 -19.205 1.00 97.94 122 THR A O 1
ATOM 917 N N . LYS A 1 123 ? -5.993 0.606 -18.523 1.00 95.88 123 LYS A N 1
ATOM 918 C CA . LYS A 1 123 ? -6.991 0.545 -17.441 1.00 95.88 123 LYS A CA 1
ATOM 919 C C . LYS A 1 123 ? -6.651 -0.508 -16.378 1.00 95.88 123 LYS A C 1
ATOM 921 O O . LYS A 1 123 ? -7.553 -1.110 -15.796 1.00 95.88 123 LYS A O 1
ATOM 926 N N . ALA A 1 124 ? -5.363 -0.761 -16.160 1.00 96.12 124 ALA A N 1
ATOM 927 C CA . ALA A 1 124 ? -4.900 -1.682 -15.133 1.00 96.12 124 ALA A CA 1
ATOM 928 C C . ALA A 1 124 ? -4.826 -1.005 -13.763 1.00 96.12 124 ALA A C 1
ATOM 930 O O . ALA A 1 124 ? -4.657 0.206 -13.663 1.00 96.12 124 ALA A O 1
ATOM 931 N N . THR A 1 125 ? -4.926 -1.810 -12.707 1.00 95.06 125 THR A N 1
ATOM 932 C CA . THR A 1 125 ? -4.692 -1.371 -11.326 1.00 95.06 125 THR A CA 1
ATOM 933 C C . THR A 1 125 ? -3.282 -1.775 -10.893 1.00 95.06 125 THR A C 1
ATOM 935 O O . THR A 1 125 ? -2.770 -2.802 -11.336 1.00 95.06 125 THR A O 1
ATOM 938 N N . ALA A 1 126 ? -2.662 -0.974 -10.027 1.00 97.81 126 ALA A N 1
ATOM 939 C CA . ALA A 1 126 ? -1.351 -1.237 -9.436 1.00 97.81 126 ALA A CA 1
ATOM 940 C C . ALA A 1 126 ? -1.274 -0.679 -8.004 1.00 97.81 126 ALA A C 1
ATOM 942 O O . ALA A 1 126 ? -2.194 0.003 -7.551 1.00 97.81 126 ALA A O 1
ATOM 943 N N . THR A 1 127 ? -0.197 -0.977 -7.280 1.00 98.62 127 THR A N 1
ATOM 944 C CA . THR A 1 127 ? 0.115 -0.430 -5.944 1.00 98.62 127 THR A CA 1
ATOM 945 C C . THR A 1 127 ? 1.535 0.136 -5.938 1.00 98.62 127 THR A C 1
ATOM 947 O O . THR A 1 127 ? 2.434 -0.501 -6.477 1.00 98.62 127 THR A O 1
ATOM 950 N N . PHE A 1 128 ? 1.743 1.309 -5.343 1.00 98.81 128 PHE A N 1
ATOM 951 C CA . PHE A 1 128 ? 3.040 1.991 -5.323 1.00 98.81 128 PHE A CA 1
ATOM 952 C C . PHE A 1 128 ? 3.585 2.046 -3.899 1.00 98.81 128 PHE A C 1
ATOM 954 O O . PHE A 1 128 ? 2.895 2.544 -3.016 1.00 98.81 128 PHE A O 1
ATOM 961 N N . PHE A 1 129 ? 4.810 1.586 -3.673 1.00 98.88 129 PHE A N 1
ATOM 962 C CA . PHE A 1 129 ? 5.538 1.728 -2.416 1.00 98.88 129 PHE A CA 1
ATOM 963 C C . PHE A 1 129 ? 6.601 2.811 -2.597 1.00 98.88 129 PHE A C 1
ATOM 965 O O . PHE A 1 129 ? 7.633 2.593 -3.221 1.00 98.88 129 PHE A O 1
ATOM 972 N N . SER A 1 130 ? 6.340 4.001 -2.057 1.00 98.81 130 SER A N 1
ATOM 973 C CA . SER A 1 130 ? 7.190 5.170 -2.283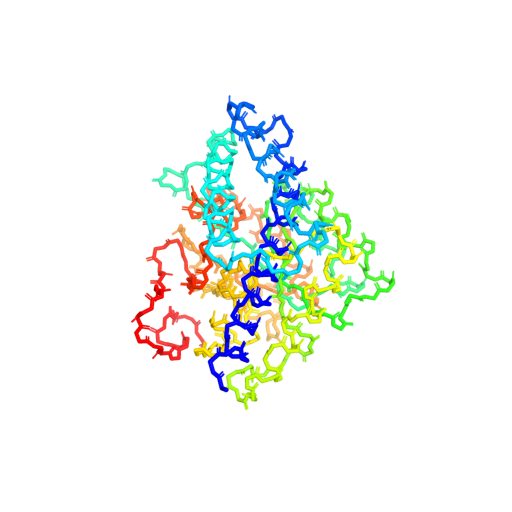 1.00 98.81 130 SER A CA 1
ATOM 974 C C . SER A 1 130 ? 8.239 5.360 -1.191 1.00 98.81 130 SER A C 1
ATOM 976 O O . SER A 1 130 ? 7.944 5.251 0.006 1.00 98.81 130 SER A O 1
ATOM 978 N N . VAL A 1 131 ? 9.449 5.727 -1.612 1.00 98.88 131 VAL A N 1
ATOM 979 C CA . VAL A 1 131 ? 10.540 6.140 -0.721 1.00 98.88 131 VAL A CA 1
ATOM 980 C C . VAL A 1 131 ? 10.311 7.585 -0.288 1.00 98.88 131 VAL A C 1
ATOM 982 O O . VAL A 1 131 ? 10.067 8.471 -1.109 1.00 98.88 131 VAL A O 1
ATOM 985 N N . GLY A 1 132 ? 10.383 7.838 1.019 1.00 98.75 132 GLY A N 1
ATOM 986 C CA . GLY A 1 132 ? 10.050 9.136 1.607 1.00 98.75 132 GLY A CA 1
ATOM 987 C C . GLY A 1 132 ? 10.870 10.305 1.053 1.00 98.75 132 GLY A C 1
ATOM 988 O O . GLY A 1 132 ? 10.298 11.353 0.751 1.00 98.75 132 GLY A O 1
ATOM 989 N N . GLU A 1 133 ? 12.179 10.126 0.855 1.00 98.69 133 GLU A N 1
ATOM 990 C CA . GLU A 1 133 ? 13.073 11.153 0.293 1.00 98.69 133 GLU A CA 1
ATOM 991 C C . GLU A 1 133 ? 12.728 11.543 -1.145 1.00 98.69 133 GLU A C 1
ATOM 993 O O . GLU A 1 133 ? 13.015 12.666 -1.566 1.00 98.69 133 GLU A O 1
ATOM 998 N N . HIS A 1 134 ? 12.069 10.658 -1.890 1.00 98.75 134 HIS A N 1
ATOM 999 C CA . HIS A 1 134 ? 11.653 10.931 -3.260 1.00 98.75 134 HIS A CA 1
ATOM 1000 C C . HIS A 1 134 ? 10.341 11.721 -3.326 1.00 98.75 134 HIS A C 1
ATOM 1002 O O . HIS A 1 134 ? 9.986 12.237 -4.387 1.00 98.75 134 HIS A O 1
ATOM 1008 N N . ILE A 1 135 ? 9.638 11.908 -2.201 1.00 98.56 135 ILE A N 1
ATOM 1009 C CA . ILE A 1 135 ? 8.435 12.743 -2.103 1.00 98.56 135 ILE A CA 1
ATOM 1010 C C . ILE A 1 135 ? 8.849 14.213 -1.956 1.00 98.56 135 ILE A C 1
ATOM 1012 O O . ILE A 1 135 ? 8.965 14.765 -0.860 1.00 98.56 135 ILE A O 1
ATOM 1016 N N . THR A 1 136 ? 9.054 14.864 -3.096 1.00 98.38 136 THR A N 1
ATOM 1017 C CA . THR A 1 136 ? 9.462 16.269 -3.209 1.00 98.38 136 THR A CA 1
ATOM 1018 C C . THR A 1 136 ? 8.331 17.116 -3.787 1.00 98.38 136 THR A C 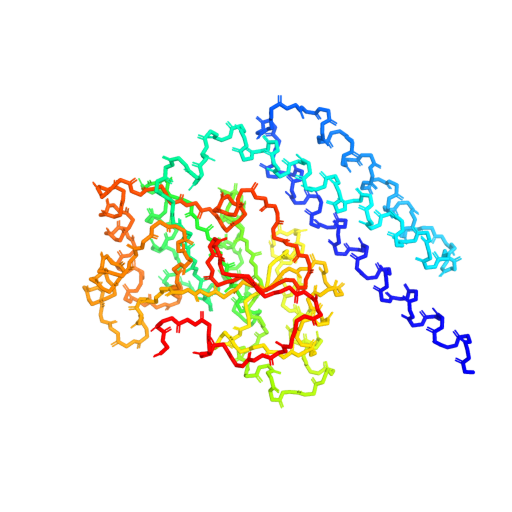1
ATOM 1020 O O . THR A 1 136 ? 7.330 16.588 -4.277 1.00 98.38 136 THR A O 1
ATOM 1023 N N . ASP A 1 137 ? 8.480 18.442 -3.797 1.00 97.88 137 ASP A N 1
ATOM 1024 C CA . ASP A 1 137 ? 7.511 19.328 -4.459 1.00 97.88 137 ASP A CA 1
ATOM 1025 C C . ASP A 1 137 ? 7.364 19.012 -5.961 1.00 97.88 137 ASP A C 1
ATOM 1027 O O . ASP A 1 137 ? 6.274 19.146 -6.516 1.00 97.88 137 ASP A O 1
ATOM 1031 N N . THR A 1 138 ? 8.435 18.531 -6.604 1.00 97.88 138 THR A N 1
ATOM 1032 C CA . THR A 1 138 ? 8.452 18.149 -8.025 1.00 97.88 138 THR A CA 1
ATOM 1033 C C . THR A 1 138 ? 7.652 16.875 -8.299 1.00 97.88 138 THR A C 1
ATOM 1035 O O . THR A 1 138 ? 6.972 16.782 -9.319 1.00 97.88 138 THR A O 1
ATOM 1038 N N . THR A 1 139 ? 7.717 15.888 -7.405 1.00 98.38 139 THR A N 1
ATOM 1039 C CA . THR A 1 139 ? 7.120 14.556 -7.612 1.00 98.38 139 THR A CA 1
ATOM 1040 C C . THR A 1 139 ? 5.752 14.393 -6.944 1.00 98.38 139 THR A C 1
ATOM 1042 O O . THR A 1 139 ? 4.935 13.588 -7.393 1.00 98.38 139 THR A O 1
ATOM 1045 N N . THR A 1 140 ? 5.432 15.209 -5.934 1.00 98.44 140 THR A N 1
ATOM 1046 C CA . THR A 1 140 ? 4.128 15.216 -5.241 1.00 98.44 140 THR A CA 1
ATOM 1047 C C . THR A 1 140 ? 2.918 15.286 -6.190 1.00 98.44 140 THR A C 1
ATOM 1049 O O . THR A 1 140 ? 1.941 14.575 -5.936 1.00 98.44 140 THR A O 1
ATOM 1052 N N . PRO A 1 141 ? 2.917 16.083 -7.282 1.00 97.94 141 PRO A N 1
ATOM 1053 C CA . PRO A 1 141 ? 1.804 16.089 -8.233 1.00 97.94 141 PRO A CA 1
ATOM 1054 C C . PRO A 1 141 ? 1.513 14.714 -8.853 1.00 97.94 141 PRO A C 1
ATOM 1056 O O . PRO A 1 141 ? 0.350 14.390 -9.081 1.00 97.94 141 PRO A O 1
ATOM 1059 N N . MET A 1 142 ? 2.541 13.889 -9.074 1.00 97.12 142 MET A N 1
ATOM 1060 C CA . MET A 1 142 ? 2.401 12.547 -9.651 1.00 97.12 142 MET A CA 1
ATOM 1061 C C . MET A 1 142 ? 1.725 11.591 -8.665 1.00 97.12 142 MET A C 1
ATOM 1063 O O . MET A 1 142 ? 0.802 10.871 -9.039 1.00 97.12 142 MET A O 1
ATOM 1067 N N . LEU A 1 143 ? 2.112 11.648 -7.385 1.00 98.00 143 LEU A N 1
ATOM 1068 C CA . LEU A 1 143 ? 1.468 10.861 -6.327 1.00 98.00 143 LEU A CA 1
ATOM 1069 C C . LEU A 1 143 ? 0.003 11.256 -6.127 1.00 98.00 143 LEU A C 1
ATOM 1071 O O . LEU A 1 143 ? -0.843 10.384 -5.958 1.00 98.00 143 LEU A O 1
ATOM 1075 N N . LYS A 1 144 ? -0.318 12.555 -6.195 1.00 97.44 144 LYS A N 1
ATOM 1076 C CA . LYS A 1 144 ? -1.713 13.029 -6.156 1.00 97.44 144 LYS A CA 1
ATOM 1077 C C . LYS A 1 144 ? -2.517 12.492 -7.330 1.00 97.44 144 LYS A C 1
ATOM 1079 O O . LYS A 1 144 ? -3.599 11.964 -7.126 1.00 97.44 144 LYS A O 1
ATOM 1084 N N . GLN A 1 145 ? -1.962 12.557 -8.539 1.00 96.44 145 GLN A N 1
ATOM 1085 C CA . GLN A 1 145 ? -2.606 12.017 -9.734 1.00 96.44 145 GLN A CA 1
ATOM 1086 C C . GLN A 1 145 ? -2.890 10.512 -9.613 1.00 96.44 145 GLN A C 1
ATOM 1088 O O . GLN A 1 145 ? -3.956 10.059 -10.026 1.00 96.44 145 GLN A O 1
ATOM 1093 N N . LEU A 1 146 ? -1.954 9.740 -9.057 1.00 96.88 146 LEU A N 1
ATOM 1094 C CA . LEU A 1 146 ? -2.145 8.318 -8.777 1.00 96.88 146 LEU A CA 1
ATOM 1095 C C . LEU A 1 146 ? -3.225 8.089 -7.705 1.00 96.88 146 LEU A C 1
ATOM 1097 O O . LEU A 1 146 ? -4.154 7.314 -7.926 1.00 96.88 146 LEU A O 1
ATOM 1101 N N . ALA A 1 147 ? -3.156 8.800 -6.579 1.00 96.00 147 ALA A N 1
ATOM 1102 C CA . ALA A 1 147 ? -4.129 8.666 -5.497 1.00 96.00 147 ALA A CA 1
ATOM 1103 C C . ALA A 1 147 ? -5.556 9.051 -5.937 1.00 96.00 147 ALA A C 1
ATOM 1105 O O . ALA A 1 147 ? -6.499 8.307 -5.666 1.00 96.00 147 ALA A O 1
ATOM 1106 N N . ASP A 1 148 ? -5.713 10.152 -6.680 1.00 94.25 148 ASP A N 1
ATOM 1107 C CA . ASP A 1 148 ? -6.994 10.610 -7.240 1.00 94.25 148 ASP A CA 1
ATOM 1108 C C . ASP A 1 148 ? -7.570 9.608 -8.255 1.00 94.25 148 ASP A C 1
ATOM 1110 O O . ASP A 1 148 ? -8.787 9.499 -8.414 1.00 94.25 148 ASP A O 1
ATOM 1114 N N . ALA A 1 149 ? -6.700 8.853 -8.933 1.00 93.06 149 ALA A N 1
ATOM 1115 C CA . ALA A 1 149 ? -7.083 7.770 -9.834 1.00 93.06 149 ALA A CA 1
ATOM 1116 C C . ALA A 1 149 ? -7.317 6.424 -9.116 1.00 93.06 149 ALA A C 1
ATOM 1118 O O . ALA A 1 149 ? -7.659 5.440 -9.773 1.00 93.06 149 ALA A O 1
ATOM 1119 N N . GLY A 1 150 ? -7.179 6.377 -7.787 1.00 92.69 150 GLY A N 1
ATOM 1120 C CA . GLY A 1 150 ? -7.473 5.204 -6.963 1.00 92.69 150 GLY A CA 1
ATOM 1121 C C . GLY A 1 150 ? -6.319 4.212 -6.796 1.00 92.69 150 GLY A C 1
ATOM 1122 O O . GLY A 1 150 ? -6.549 3.113 -6.293 1.00 92.69 150 GLY A O 1
ATOM 1123 N N . TYR A 1 151 ? -5.091 4.569 -7.186 1.00 95.75 151 TYR A N 1
ATOM 1124 C CA . TYR A 1 151 ? -3.913 3.735 -6.930 1.00 95.75 151 TYR A CA 1
ATOM 1125 C C . TYR A 1 151 ? -3.438 3.927 -5.479 1.00 95.75 151 TYR A C 1
ATOM 1127 O O . TYR A 1 151 ? -3.234 5.071 -5.060 1.00 95.75 151 TYR A O 1
ATOM 1135 N N . PRO A 1 152 ? -3.233 2.850 -4.696 1.00 96.25 152 PRO A N 1
ATOM 1136 C CA . PRO A 1 152 ? -2.672 2.974 -3.356 1.00 96.25 152 PRO A CA 1
ATOM 1137 C C . PRO A 1 152 ? -1.223 3.479 -3.400 1.00 96.25 152 PRO A C 1
ATOM 1139 O O . PRO A 1 152 ? -0.409 2.949 -4.161 1.00 96.25 152 PRO A O 1
ATOM 1142 N N . ILE A 1 153 ? -0.924 4.483 -2.567 1.00 98.25 153 ILE A N 1
ATOM 1143 C CA . ILE A 1 153 ? 0.421 5.021 -2.324 1.00 98.25 153 ILE A CA 1
ATOM 1144 C C . ILE A 1 153 ? 0.840 4.627 -0.909 1.00 98.25 153 ILE A C 1
ATOM 1146 O O . ILE A 1 153 ? 0.221 5.035 0.075 1.00 98.25 153 ILE A O 1
ATOM 1150 N N . GLU A 1 154 ? 1.881 3.818 -0.825 1.00 98.75 154 GLU A N 1
ATOM 1151 C CA . GLU A 1 154 ? 2.264 3.050 0.350 1.00 98.75 154 GLU A CA 1
ATOM 1152 C C . GLU A 1 154 ? 3.723 3.314 0.736 1.00 98.75 154 GLU A C 1
ATOM 1154 O O . GLU A 1 154 ? 4.438 4.078 0.090 1.00 98.75 154 GLU A O 1
ATOM 1159 N N . ASN A 1 155 ? 4.161 2.739 1.852 1.00 98.88 155 ASN A N 1
ATOM 1160 C CA . ASN A 1 155 ? 5.421 3.108 2.491 1.00 98.88 155 ASN A CA 1
ATOM 1161 C C . ASN A 1 155 ? 6.581 2.193 2.077 1.00 98.88 155 ASN A C 1
ATOM 1163 O O . ASN A 1 155 ? 6.486 0.978 2.268 1.00 98.88 155 ASN A O 1
ATOM 1167 N N . HIS A 1 156 ? 7.688 2.785 1.620 1.00 98.81 156 HIS A N 1
ATOM 1168 C CA . HIS A 1 156 ? 8.927 2.072 1.298 1.00 98.81 156 HIS A CA 1
ATOM 1169 C C . HIS A 1 156 ? 10.161 2.577 2.062 1.00 98.81 156 HIS A C 1
ATOM 1171 O O . HIS A 1 156 ? 11.271 2.613 1.539 1.00 98.81 156 HIS A O 1
ATOM 1177 N N . SER A 1 157 ? 9.984 2.958 3.332 1.00 98.88 157 SER A N 1
ATOM 1178 C CA . SER A 1 157 ? 10.996 3.619 4.177 1.00 98.88 157 SER A CA 1
ATOM 1179 C C . SER A 1 157 ? 11.440 5.000 3.672 1.00 98.88 157 SER A C 1
ATOM 1181 O O . SER A 1 157 ? 10.992 5.480 2.632 1.00 98.88 157 SER A O 1
ATOM 1183 N N . TRP A 1 158 ? 12.278 5.686 4.457 1.00 98.88 158 TRP A N 1
ATOM 1184 C CA . TRP A 1 158 ? 12.623 7.081 4.188 1.00 98.88 158 TRP A CA 1
ATOM 1185 C C . TRP A 1 158 ? 13.699 7.195 3.118 1.00 98.88 158 TRP A C 1
ATOM 1187 O O . TRP A 1 158 ? 13.507 7.931 2.158 1.00 98.88 158 TRP A O 1
ATOM 1197 N N . ASN A 1 159 ? 14.797 6.455 3.274 1.00 98.56 159 ASN A N 1
ATOM 1198 C CA . ASN A 1 159 ? 15.959 6.521 2.384 1.00 98.56 159 ASN A CA 1
ATOM 1199 C C . ASN A 1 159 ? 16.509 5.140 1.996 1.00 98.56 159 ASN A C 1
ATOM 1201 O O . ASN A 1 159 ? 17.710 4.972 1.794 1.00 98.56 159 ASN A O 1
ATOM 1205 N N . HIS A 1 160 ? 15.620 4.146 1.942 1.00 98.44 160 HIS A N 1
ATOM 1206 C CA . HIS A 1 160 ? 15.899 2.792 1.468 1.00 98.44 160 HIS A CA 1
ATOM 1207 C C . HIS A 1 160 ? 17.048 2.026 2.195 1.00 98.44 160 HIS A C 1
ATOM 1209 O O . HIS A 1 160 ? 17.882 1.387 1.544 1.00 98.44 160 HIS A O 1
ATOM 1215 N N . PRO A 1 161 ? 17.157 2.048 3.546 1.00 98.44 161 PRO A N 1
ATOM 1216 C CA . PRO A 1 161 ? 18.179 1.275 4.253 1.00 98.44 161 PRO A CA 1
ATOM 1217 C C . PRO A 1 161 ? 17.742 -0.181 4.486 1.00 98.44 161 PRO A C 1
ATOM 1219 O O . PRO A 1 161 ? 16.552 -0.487 4.546 1.00 98.44 161 PRO A O 1
ATOM 1222 N N . HIS A 1 162 ? 18.701 -1.067 4.764 1.00 97.75 162 HIS A N 1
ATOM 1223 C CA . HIS A 1 162 ? 18.427 -2.405 5.304 1.00 97.75 162 HIS A CA 1
ATOM 1224 C C . HIS A 1 162 ? 17.809 -2.303 6.711 1.00 97.75 162 HIS A C 1
ATOM 1226 O O . HIS A 1 162 ? 18.515 -2.233 7.718 1.00 97.75 162 HIS A O 1
ATOM 1232 N N . LEU A 1 163 ? 16.476 -2.272 6.813 1.00 96.88 163 LEU A N 1
ATOM 1233 C CA . LEU A 1 163 ? 15.783 -2.010 8.085 1.00 96.88 163 LEU A CA 1
ATOM 1234 C C . LEU A 1 163 ? 16.118 -3.034 9.180 1.00 96.88 163 LEU A C 1
ATOM 1236 O O . LEU A 1 163 ? 16.147 -2.681 10.358 1.00 96.88 163 LEU A O 1
ATOM 1240 N N . GLN A 1 164 ? 16.410 -4.283 8.811 1.00 92.12 164 GLN A N 1
ATOM 1241 C CA . GLN A 1 164 ? 16.764 -5.340 9.764 1.00 92.12 164 GLN A CA 1
ATOM 1242 C C . GLN A 1 164 ? 18.092 -5.099 10.502 1.00 92.12 164 GLN A C 1
ATOM 1244 O O . GLN A 1 164 ? 18.305 -5.686 11.562 1.00 92.12 164 GLN A O 1
ATOM 1249 N N . THR A 1 165 ? 18.979 -4.248 9.969 1.00 94.38 165 THR A N 1
ATOM 1250 C CA . THR A 1 165 ? 20.276 -3.932 10.593 1.00 94.38 165 THR A CA 1
ATOM 1251 C C . THR A 1 165 ? 20.219 -2.692 11.483 1.00 94.38 165 THR A C 1
ATOM 1253 O O . THR A 1 165 ? 21.215 -2.342 12.117 1.00 94.38 165 THR A O 1
ATOM 1256 N N . LEU A 1 166 ? 19.090 -1.984 11.491 1.00 97.75 166 LEU A N 1
ATOM 1257 C CA . LEU A 1 166 ? 18.922 -0.738 12.225 1.00 97.75 166 LEU A CA 1
ATOM 1258 C C . LEU A 1 166 ? 18.515 -0.978 13.680 1.00 97.75 166 LEU A C 1
ATOM 1260 O O . LEU A 1 166 ? 17.986 -2.026 14.049 1.00 97.75 166 LEU A O 1
ATOM 1264 N N . SER A 1 167 ? 18.716 0.041 14.518 1.00 98.12 167 SER A N 1
ATOM 1265 C CA . SER A 1 167 ? 18.107 0.052 15.845 1.00 98.12 167 SER A CA 1
ATOM 1266 C C . SER A 1 167 ? 16.584 0.189 15.733 1.00 98.12 167 SER A C 1
ATOM 1268 O O . SER A 1 167 ? 16.070 0.795 14.790 1.00 98.12 167 SER A O 1
ATOM 1270 N N . LYS A 1 168 ? 15.842 -0.281 16.743 1.00 97.38 168 LYS A N 1
ATOM 1271 C CA . LYS A 1 168 ? 14.384 -0.089 16.815 1.00 97.38 168 LYS A CA 1
ATOM 1272 C C . LYS A 1 168 ? 13.968 1.375 16.620 1.00 97.38 168 LYS A C 1
ATOM 1274 O O . LYS A 1 168 ? 12.986 1.648 15.939 1.00 97.38 168 LYS A O 1
ATOM 1279 N N . ALA A 1 169 ? 14.704 2.320 17.208 1.00 97.94 169 ALA A N 1
ATOM 1280 C CA . ALA A 1 169 ? 14.396 3.746 17.094 1.00 97.94 169 ALA A CA 1
ATOM 1281 C C . ALA A 1 169 ? 14.560 4.261 15.655 1.00 97.94 169 ALA A C 1
ATOM 1283 O O . ALA A 1 169 ? 13.743 5.055 15.188 1.00 97.94 169 ALA A O 1
ATOM 1284 N N . ASP A 1 170 ? 15.570 3.770 14.939 1.00 98.50 170 ASP A N 1
ATOM 1285 C CA . ASP A 1 170 ? 15.807 4.144 13.546 1.00 98.50 170 ASP A CA 1
ATOM 1286 C C . ASP A 1 170 ? 14.769 3.510 12.610 1.00 98.50 170 ASP A C 1
ATOM 1288 O O . ASP A 1 170 ? 14.281 4.191 11.710 1.00 98.50 170 ASP A O 1
ATOM 1292 N N . VAL A 1 171 ? 14.339 2.265 12.864 1.00 98.62 171 VAL A N 1
ATOM 1293 C CA . VAL A 1 171 ? 13.202 1.643 12.152 1.00 98.62 171 VAL A CA 1
ATOM 1294 C C . VAL A 1 171 ? 11.931 2.481 12.319 1.00 98.62 171 VAL A C 1
ATOM 1296 O O . VAL A 1 171 ? 11.255 2.794 11.337 1.00 98.62 171 VAL A O 1
ATOM 1299 N N . VAL A 1 172 ? 11.621 2.893 13.555 1.00 98.31 172 VAL A N 1
ATOM 1300 C CA . VAL A 1 172 ? 10.470 3.764 13.849 1.00 98.31 172 VAL A CA 1
ATOM 1301 C C . VAL A 1 172 ? 10.559 5.058 13.046 1.00 98.31 172 VAL A C 1
ATOM 1303 O O . VAL A 1 172 ? 9.571 5.457 12.425 1.00 98.31 172 VAL A O 1
ATOM 1306 N N . LYS A 1 173 ? 11.732 5.698 13.028 1.00 98.56 173 LYS A N 1
ATOM 1307 C CA . LYS A 1 173 ? 11.957 6.952 12.303 1.00 98.56 173 LYS A CA 1
ATOM 1308 C C . LYS A 1 173 ? 11.754 6.783 10.794 1.00 98.56 173 LYS A C 1
ATOM 1310 O O . LYS A 1 173 ? 10.962 7.519 10.213 1.00 98.56 173 LYS A O 1
ATOM 1315 N N . GLN A 1 174 ? 12.385 5.777 10.188 1.00 98.88 174 GLN A N 1
ATOM 1316 C CA . GLN A 1 174 ? 12.279 5.469 8.756 1.00 98.88 174 GLN A CA 1
ATOM 1317 C C . GLN A 1 174 ? 10.825 5.319 8.293 1.00 98.88 174 GLN A C 1
ATOM 1319 O O . GLN A 1 174 ? 10.406 5.907 7.294 1.00 98.88 174 GLN A O 1
ATOM 1324 N N . LEU A 1 175 ? 10.030 4.550 9.037 1.00 98.75 175 LEU A N 1
ATOM 1325 C CA . LEU A 1 175 ? 8.652 4.257 8.651 1.00 98.75 175 LEU A CA 1
ATOM 1326 C C . LEU A 1 175 ? 7.696 5.417 8.980 1.00 98.75 175 LEU A C 1
ATOM 1328 O O . LEU A 1 175 ? 6.782 5.710 8.200 1.00 98.75 175 LEU A O 1
ATOM 1332 N N . THR A 1 176 ? 7.910 6.114 10.098 1.00 98.44 176 THR A N 1
ATOM 1333 C CA . THR A 1 176 ? 7.044 7.226 10.528 1.00 98.44 176 THR A CA 1
ATOM 1334 C C . THR A 1 176 ? 7.228 8.472 9.662 1.00 98.44 176 THR A C 1
ATOM 1336 O O . THR A 1 176 ? 6.232 9.096 9.278 1.00 98.44 176 THR A O 1
ATOM 1339 N N . ASP A 1 177 ? 8.469 8.819 9.310 1.00 98.81 177 ASP A N 1
ATOM 1340 C CA . ASP A 1 177 ? 8.761 9.988 8.471 1.00 98.81 177 ASP A CA 1
ATOM 1341 C C . ASP A 1 177 ? 8.155 9.817 7.075 1.00 98.81 177 ASP A C 1
ATOM 1343 O O . ASP A 1 177 ? 7.438 10.693 6.589 1.00 98.81 177 ASP A O 1
ATOM 1347 N N . THR A 1 178 ? 8.331 8.635 6.486 1.00 98.88 178 THR A N 1
ATOM 1348 C CA . THR A 1 178 ? 7.764 8.278 5.175 1.00 98.88 178 THR A CA 1
ATOM 1349 C C . THR A 1 178 ? 6.248 8.343 5.181 1.00 98.88 178 THR A C 1
ATOM 1351 O O . THR A 1 178 ? 5.644 8.968 4.315 1.00 98.88 178 THR A O 1
ATOM 1354 N N . SER A 1 179 ? 5.605 7.787 6.208 1.00 98.69 179 SER A N 1
ATOM 1355 C CA . SER A 1 179 ? 4.142 7.843 6.328 1.00 98.69 179 SER A CA 1
ATOM 1356 C C . SER A 1 179 ? 3.624 9.264 6.475 1.00 98.69 179 SER A C 1
ATOM 1358 O O . SER A 1 179 ? 2.558 9.597 5.958 1.00 98.69 179 SER A O 1
ATOM 1360 N N . THR A 1 180 ? 4.376 10.115 7.171 1.00 98.56 180 THR A N 1
ATOM 1361 C CA . THR A 1 180 ? 4.047 11.534 7.313 1.00 98.56 180 THR A CA 1
ATOM 1362 C C . THR A 1 180 ? 4.181 12.264 5.979 1.00 98.56 180 THR A C 1
ATOM 1364 O O . THR A 1 180 ? 3.298 13.055 5.638 1.00 98.56 180 THR A O 1
ATOM 1367 N N . ALA A 1 181 ? 5.223 11.972 5.198 1.00 98.81 181 ALA A N 1
ATOM 1368 C CA . ALA A 1 181 ? 5.401 12.522 3.857 1.00 98.81 181 ALA A CA 1
ATOM 1369 C C . ALA A 1 181 ? 4.295 12.067 2.891 1.00 98.81 181 ALA A C 1
ATOM 1371 O O . ALA A 1 181 ? 3.682 12.916 2.242 1.00 98.81 181 ALA A O 1
ATOM 1372 N N . VAL A 1 182 ? 3.949 10.773 2.879 1.00 98.69 182 VAL A N 1
ATOM 1373 C CA . VAL A 1 182 ? 2.825 10.232 2.093 1.00 98.69 182 VAL A CA 1
ATOM 1374 C C . VAL A 1 182 ? 1.518 10.922 2.484 1.00 98.69 182 VAL A C 1
ATOM 1376 O O . VAL A 1 182 ? 0.850 11.503 1.630 1.00 98.69 182 VAL A O 1
ATOM 1379 N N . LYS A 1 183 ? 1.186 10.983 3.781 1.00 98.31 183 LYS A N 1
ATOM 1380 C CA . LYS A 1 183 ? -0.028 11.668 4.250 1.00 98.31 183 LYS A CA 1
ATOM 1381 C C . LYS A 1 183 ? -0.065 13.141 3.849 1.00 98.31 183 LYS A C 1
ATOM 1383 O O . LYS A 1 183 ? -1.125 13.647 3.493 1.00 98.31 183 LYS A O 1
ATOM 1388 N N . LYS A 1 184 ? 1.066 13.845 3.898 1.00 98.38 184 LYS A N 1
ATOM 1389 C CA . LYS A 1 184 ? 1.150 15.241 3.451 1.00 98.38 184 LYS A CA 1
ATOM 1390 C C . LYS A 1 184 ? 0.920 15.368 1.940 1.00 98.38 184 LYS A C 1
ATOM 1392 O O . LYS A 1 184 ? 0.295 16.335 1.508 1.00 98.38 184 LYS A O 1
ATOM 1397 N N . ALA A 1 185 ? 1.419 14.418 1.153 1.00 98.06 185 ALA A N 1
ATOM 1398 C CA . ALA A 1 185 ? 1.293 14.423 -0.299 1.00 98.06 185 ALA A CA 1
ATOM 1399 C C . ALA A 1 185 ? -0.131 14.086 -0.767 1.00 98.06 185 ALA A C 1
ATOM 1401 O O . ALA A 1 185 ? -0.670 14.817 -1.599 1.00 98.06 185 ALA A O 1
ATOM 1402 N N . VAL A 1 186 ? -0.742 13.025 -0.224 1.00 97.06 186 VAL A N 1
ATOM 1403 C CA . VAL A 1 186 ? -2.004 12.451 -0.743 1.00 97.06 186 VAL A CA 1
ATOM 1404 C C . VAL A 1 186 ? -3.170 12.453 0.255 1.00 97.06 186 VAL A C 1
ATOM 1406 O O . VAL A 1 186 ? -4.265 12.014 -0.069 1.00 97.06 186 VAL A O 1
ATOM 1409 N N . GLY A 1 187 ? -2.972 12.977 1.466 1.00 96.62 187 GLY A N 1
ATOM 1410 C CA . GLY A 1 187 ? -4.029 13.211 2.459 1.00 96.62 187 GLY A CA 1
ATOM 1411 C C . GLY A 1 187 ? -4.213 12.099 3.493 1.00 96.62 187 GLY A C 1
ATOM 1412 O O . GLY A 1 187 ? -4.752 12.361 4.573 1.00 96.62 187 GLY A O 1
ATOM 1413 N N . THR A 1 188 ? -3.728 10.883 3.232 1.00 96.31 188 THR A N 1
ATOM 1414 C CA . THR A 1 188 ? -3.940 9.724 4.113 1.00 96.31 188 THR A CA 1
ATOM 1415 C C . THR A 1 188 ? -2.662 8.979 4.450 1.00 96.31 188 THR A C 1
ATOM 1417 O O . THR A 1 188 ? -1.743 8.905 3.641 1.00 96.31 188 THR A O 1
ATOM 1420 N N . TYR A 1 189 ? -2.601 8.413 5.658 1.00 98.31 189 TYR A N 1
ATOM 1421 C CA . TYR A 1 189 ? -1.520 7.500 6.012 1.00 98.31 189 TYR A CA 1
ATOM 1422 C C . TYR A 1 189 ? -1.567 6.221 5.159 1.00 98.31 189 TYR A C 1
ATOM 1424 O O . TYR A 1 189 ? -2.666 5.728 4.891 1.00 98.31 189 TYR A O 1
ATOM 1432 N N . PRO A 1 190 ? -0.395 5.669 4.791 1.00 98.44 190 PRO A N 1
ATOM 1433 C CA . PRO A 1 190 ? -0.300 4.377 4.126 1.00 98.44 190 PRO A CA 1
ATOM 1434 C C . PRO A 1 190 ? -0.818 3.258 5.041 1.00 98.44 190 PRO A C 1
ATOM 1436 O O . PRO A 1 190 ? -0.750 3.360 6.271 1.00 98.44 190 PRO A O 1
ATOM 1439 N N . SER A 1 191 ? -1.342 2.194 4.442 1.00 98.25 191 SER A N 1
ATOM 1440 C CA . SER A 1 191 ? -1.895 1.001 5.108 1.00 98.25 191 SER A CA 1
ATOM 1441 C C . SER A 1 191 ? -1.054 -0.262 4.876 1.00 98.25 191 SER A C 1
ATOM 1443 O O . SER A 1 191 ? -1.285 -1.316 5.480 1.00 98.25 191 SER A O 1
ATOM 1445 N N . MET A 1 192 ? -0.045 -0.151 4.019 1.00 98.81 192 MET A N 1
ATOM 1446 C CA . MET A 1 192 ? 0.890 -1.198 3.655 1.00 98.81 192 MET A CA 1
ATOM 1447 C C . MET A 1 192 ? 2.314 -0.638 3.707 1.00 98.81 192 MET A C 1
ATOM 1449 O O . MET A 1 192 ? 2.571 0.537 3.436 1.00 98.81 192 MET A O 1
ATOM 1453 N N . ILE A 1 193 ? 3.247 -1.492 4.102 1.00 98.88 193 ILE A N 1
ATOM 1454 C CA . ILE A 1 193 ? 4.678 -1.212 4.109 1.00 98.88 193 ILE A CA 1
ATOM 1455 C C . ILE A 1 193 ? 5.339 -2.299 3.279 1.00 98.88 193 ILE A C 1
ATOM 1457 O O . ILE A 1 193 ? 5.091 -3.480 3.513 1.00 98.88 193 ILE A O 1
ATOM 1461 N N . ARG A 1 194 ? 6.225 -1.921 2.368 1.00 98.62 194 ARG A N 1
ATOM 1462 C CA . ARG A 1 194 ? 7.217 -2.846 1.834 1.00 98.62 194 ARG A CA 1
ATOM 1463 C C . ARG A 1 194 ? 8.580 -2.426 2.368 1.00 98.62 194 ARG A C 1
ATOM 1465 O O . ARG A 1 194 ? 8.978 -1.288 2.157 1.00 98.62 194 ARG A O 1
ATOM 1472 N N . PRO A 1 195 ? 9.273 -3.265 3.136 1.00 97.75 195 PRO A N 1
ATOM 1473 C CA . PRO A 1 195 ? 10.631 -2.977 3.570 1.00 97.75 195 PRO A CA 1
ATOM 1474 C C . PRO A 1 195 ? 11.600 -3.010 2.378 1.00 97.75 195 PRO A C 1
ATOM 1476 O O . PRO A 1 195 ? 11.458 -3.898 1.535 1.00 97.75 195 PRO A O 1
ATOM 1479 N N . PRO A 1 196 ? 12.588 -2.101 2.310 1.00 97.69 196 PRO A N 1
ATOM 1480 C CA . PRO A 1 196 ? 13.690 -2.182 1.353 1.00 97.69 196 PRO A CA 1
ATOM 1481 C C . PRO A 1 196 ? 14.314 -3.572 1.307 1.00 97.69 196 PRO A C 1
ATOM 1483 O O . PRO A 1 196 ? 14.436 -4.238 2.343 1.00 97.69 196 PRO A O 1
ATOM 1486 N N . TYR A 1 197 ? 14.695 -4.014 0.106 1.00 94.00 197 TYR A N 1
ATOM 1487 C CA . TYR A 1 197 ? 15.241 -5.358 -0.145 1.00 94.00 197 TYR A CA 1
ATOM 1488 C C . TYR A 1 197 ? 14.299 -6.496 0.295 1.00 94.00 197 TYR A C 1
ATOM 1490 O O . TYR A 1 197 ? 14.714 -7.645 0.434 1.00 94.00 197 TYR A O 1
ATOM 1498 N N . SER A 1 198 ? 13.023 -6.181 0.561 1.00 91.88 198 SER A N 1
ATOM 1499 C CA . SER A 1 198 ? 12.049 -7.079 1.190 1.00 91.88 198 SER A CA 1
ATOM 1500 C C . SER A 1 198 ? 12.534 -7.680 2.520 1.00 91.88 198 SER A C 1
ATOM 1502 O O . SER A 1 198 ? 12.067 -8.736 2.960 1.00 91.88 198 SER A O 1
ATOM 1504 N N . GLU A 1 199 ? 13.451 -6.991 3.205 1.00 92.75 199 GLU A N 1
ATOM 1505 C CA . GLU A 1 199 ? 14.034 -7.397 4.482 1.00 92.75 199 GLU A CA 1
ATOM 1506 C C . GLU A 1 199 ? 13.235 -6.828 5.655 1.00 92.75 199 GLU A C 1
ATOM 1508 O O . GLU A 1 199 ? 13.204 -5.623 5.903 1.00 92.75 199 GLU A O 1
ATOM 1513 N N . TRP A 1 200 ? 12.619 -7.704 6.443 1.00 93.94 200 TRP A N 1
ATOM 1514 C CA . TRP A 1 200 ? 11.906 -7.315 7.657 1.00 93.94 200 TRP A CA 1
ATOM 1515 C C . TRP A 1 200 ? 12.491 -8.013 8.878 1.00 93.94 200 TRP A C 1
ATOM 1517 O O . TRP A 1 200 ? 13.182 -9.014 8.752 1.00 93.94 200 TRP A O 1
ATOM 1527 N N . SER A 1 201 ? 12.199 -7.492 10.067 1.00 93.19 201 SER A N 1
ATOM 1528 C CA . SER A 1 201 ? 12.540 -8.075 11.369 1.00 93.19 201 SER A CA 1
ATOM 1529 C C . SER A 1 201 ? 11.341 -7.954 12.317 1.00 93.19 201 SER A C 1
ATOM 1531 O O . SER A 1 201 ? 10.317 -7.361 11.961 1.00 93.19 201 SER A O 1
ATOM 1533 N N . ASN A 1 202 ? 11.448 -8.474 13.544 1.00 93.44 202 ASN A N 1
ATOM 1534 C CA . ASN A 1 202 ? 10.401 -8.264 14.552 1.00 93.44 202 ASN A CA 1
ATOM 1535 C C . ASN A 1 202 ? 10.179 -6.774 14.861 1.00 93.44 202 ASN A C 1
ATOM 1537 O O . ASN A 1 202 ? 9.035 -6.373 15.028 1.00 93.44 202 ASN A O 1
ATOM 1541 N N . ASP A 1 203 ? 11.224 -5.939 14.859 1.00 95.62 203 ASP A N 1
ATOM 1542 C CA . ASP A 1 203 ? 11.060 -4.496 15.081 1.00 95.62 203 ASP A CA 1
ATOM 1543 C C . ASP A 1 203 ? 10.325 -3.807 13.919 1.00 95.62 203 ASP A C 1
ATOM 1545 O O . ASP A 1 203 ? 9.504 -2.920 14.153 1.00 95.62 203 ASP A O 1
ATOM 1549 N N . VAL A 1 204 ? 10.550 -4.249 12.674 1.00 96.88 204 VAL A N 1
ATOM 1550 C CA . VAL A 1 204 ? 9.793 -3.767 11.501 1.00 96.88 204 VAL A CA 1
ATOM 1551 C C . VAL A 1 204 ? 8.321 -4.172 11.605 1.00 96.88 204 VAL A C 1
ATOM 1553 O O . VAL A 1 204 ? 7.437 -3.341 11.401 1.00 96.88 204 VAL A O 1
ATOM 1556 N N . ARG A 1 205 ? 8.040 -5.430 11.974 1.00 96.75 205 ARG A N 1
ATOM 1557 C CA . ARG A 1 205 ? 6.670 -5.930 12.178 1.00 96.75 205 ARG A CA 1
ATOM 1558 C C . ARG A 1 205 ? 5.957 -5.196 13.312 1.00 96.75 205 ARG A C 1
ATOM 1560 O O . ARG A 1 205 ? 4.812 -4.787 13.132 1.00 96.75 205 ARG A O 1
ATOM 1567 N N . ASP A 1 206 ? 6.618 -5.014 14.452 1.00 96.44 206 ASP A N 1
ATOM 1568 C CA . ASP A 1 206 ? 6.081 -4.264 15.590 1.00 96.44 206 ASP A CA 1
ATOM 1569 C C . ASP A 1 206 ? 5.691 -2.848 15.160 1.00 96.44 206 ASP A C 1
ATOM 1571 O O . ASP A 1 206 ? 4.594 -2.380 15.468 1.00 96.44 206 ASP A O 1
ATOM 1575 N N . GLN A 1 207 ? 6.561 -2.177 14.401 1.00 97.75 207 GLN A N 1
ATOM 1576 C CA . GLN A 1 207 ? 6.272 -0.835 13.918 1.00 97.75 207 GLN A CA 1
ATOM 1577 C C . GLN A 1 207 ? 5.130 -0.817 12.892 1.00 97.75 207 GLN A C 1
ATOM 1579 O O . GLN A 1 207 ? 4.294 0.087 12.933 1.00 97.75 207 GLN A O 1
ATOM 1584 N N . ALA A 1 208 ? 5.026 -1.830 12.028 1.00 98.06 208 ALA A N 1
ATOM 1585 C CA . ALA A 1 208 ? 3.885 -1.981 11.128 1.00 98.06 208 ALA A CA 1
ATOM 1586 C C . ALA A 1 208 ? 2.560 -2.103 11.907 1.00 98.06 208 ALA A C 1
ATOM 1588 O O . ALA A 1 208 ? 1.591 -1.423 11.573 1.00 98.06 208 ALA A O 1
ATOM 1589 N N . VAL A 1 209 ? 2.526 -2.868 13.008 1.00 97.69 209 VAL A N 1
ATOM 1590 C CA . VAL A 1 209 ? 1.354 -2.942 13.904 1.00 97.69 209 VAL A CA 1
ATOM 1591 C C . VAL A 1 209 ? 1.021 -1.573 14.497 1.00 97.69 209 VAL A C 1
ATOM 1593 O O . VAL A 1 209 ? -0.138 -1.157 14.452 1.00 97.69 209 VAL A O 1
ATOM 1596 N N . VAL A 1 210 ? 2.023 -0.845 15.001 1.00 97.38 210 VAL A N 1
ATOM 1597 C CA . VAL A 1 210 ? 1.837 0.506 15.564 1.00 97.38 210 VAL A CA 1
ATOM 1598 C C . VAL A 1 210 ? 1.239 1.468 14.535 1.00 97.38 210 VAL A C 1
ATOM 1600 O O . VAL A 1 210 ? 0.425 2.318 14.894 1.00 97.38 210 VAL A O 1
ATOM 1603 N N . MET A 1 211 ? 1.581 1.312 13.260 1.00 98.12 211 MET A N 1
ATOM 1604 C CA . MET A 1 211 ? 1.076 2.131 12.154 1.00 98.12 211 MET A CA 1
ATOM 1605 C C . MET A 1 211 ? -0.244 1.619 11.560 1.00 98.12 211 MET A C 1
ATOM 1607 O O . MET A 1 211 ? -0.749 2.200 10.602 1.00 98.12 211 MET A O 1
ATOM 1611 N N . ASN A 1 212 ? -0.832 0.568 12.141 1.00 98.56 212 ASN A N 1
ATOM 1612 C CA . ASN A 1 212 ? -2.011 -0.122 11.617 1.00 98.56 212 ASN A CA 1
ATOM 1613 C C . ASN A 1 212 ? -1.814 -0.620 10.168 1.00 98.56 212 ASN A C 1
ATOM 1615 O O . ASN A 1 212 ? -2.755 -0.627 9.374 1.00 98.56 212 ASN A O 1
ATOM 1619 N N . SER A 1 213 ? -0.592 -1.040 9.834 1.00 98.69 213 SER A N 1
ATOM 1620 C CA . SER A 1 213 ? -0.173 -1.423 8.487 1.00 98.69 213 SER A CA 1
ATOM 1621 C C . SER A 1 213 ? 0.250 -2.886 8.403 1.00 98.69 213 SER A C 1
ATOM 1623 O O . SER A 1 213 ? 0.788 -3.471 9.349 1.00 98.69 213 SER A O 1
ATOM 1625 N N . SER A 1 214 ? 0.007 -3.487 7.244 1.00 98.69 214 SER A N 1
ATOM 1626 C CA . SER A 1 214 ? 0.571 -4.791 6.874 1.00 98.69 214 SER A CA 1
ATOM 1627 C C . SER A 1 214 ? 1.962 -4.641 6.253 1.00 98.69 214 SER A C 1
ATOM 1629 O O . SER A 1 214 ? 2.352 -3.540 5.861 1.00 98.69 214 SER A O 1
ATOM 1631 N N . ILE A 1 215 ? 2.693 -5.750 6.147 1.00 98.50 215 ILE A N 1
ATOM 1632 C CA . ILE A 1 215 ? 3.923 -5.851 5.362 1.00 98.50 215 ILE A CA 1
ATOM 1633 C C . ILE A 1 215 ? 3.612 -6.598 4.063 1.00 98.50 215 ILE A C 1
ATOM 1635 O O . ILE A 1 215 ? 3.081 -7.707 4.101 1.00 98.50 215 ILE A O 1
ATOM 1639 N N . ILE A 1 216 ? 3.966 -6.017 2.922 1.00 98.38 216 ILE A N 1
ATOM 1640 C CA . ILE A 1 216 ? 3.772 -6.613 1.599 1.00 98.38 216 ILE A CA 1
ATOM 1641 C C . ILE A 1 216 ? 5.137 -6.816 0.949 1.00 98.38 216 ILE A C 1
ATOM 1643 O O . ILE A 1 216 ? 5.830 -5.849 0.666 1.00 98.38 216 ILE A O 1
ATOM 1647 N N . ASN A 1 217 ? 5.499 -8.061 0.676 1.00 96.38 217 ASN A N 1
ATOM 1648 C CA . ASN A 1 217 ? 6.632 -8.445 -0.161 1.00 96.38 217 ASN A CA 1
ATOM 1649 C C . ASN A 1 217 ? 6.109 -8.873 -1.543 1.00 96.38 217 ASN A C 1
ATOM 1651 O O . ASN A 1 217 ? 5.060 -8.401 -1.986 1.00 96.38 217 ASN A O 1
ATOM 1655 N N . PHE A 1 218 ? 6.861 -9.703 -2.250 1.00 95.69 218 PHE A N 1
ATOM 1656 C CA . PHE A 1 218 ? 6.550 -10.190 -3.584 1.00 95.69 218 PHE A CA 1
ATOM 1657 C C . PHE A 1 218 ? 7.033 -11.637 -3.726 1.00 95.69 218 PHE A C 1
ATOM 1659 O O . PHE A 1 218 ? 7.810 -12.126 -2.898 1.00 95.69 218 PHE A O 1
ATOM 1666 N N . ASN A 1 219 ? 6.595 -12.303 -4.789 1.00 93.12 219 ASN A N 1
ATOM 1667 C CA . ASN A 1 219 ? 7.077 -13.632 -5.162 1.00 93.12 219 ASN A CA 1
ATOM 1668 C C . ASN A 1 219 ? 7.473 -13.760 -6.643 1.00 93.12 219 ASN A C 1
ATOM 1670 O O . ASN A 1 219 ? 8.016 -14.791 -7.035 1.00 93.12 219 ASN A O 1
ATOM 1674 N N . VAL A 1 220 ? 7.250 -12.708 -7.439 1.00 94.19 220 VAL A N 1
ATOM 1675 C CA . VAL A 1 220 ? 7.733 -12.566 -8.819 1.00 94.19 220 VAL A CA 1
ATOM 1676 C C . VAL A 1 220 ? 8.438 -11.225 -8.974 1.00 94.19 220 VAL A C 1
ATOM 1678 O O . VAL A 1 220 ? 7.967 -10.212 -8.453 1.00 94.19 220 VAL A O 1
ATOM 1681 N N . MET A 1 221 ? 9.546 -11.208 -9.710 1.00 92.75 221 MET A N 1
ATOM 1682 C CA . MET A 1 221 ? 10.396 -10.030 -9.863 1.00 92.75 221 MET A CA 1
ATOM 1683 C C . MET A 1 221 ? 10.769 -9.784 -11.331 1.00 92.75 221 MET A C 1
ATOM 1685 O O . MET A 1 221 ? 11.110 -10.711 -12.065 1.00 92.75 221 MET A O 1
ATOM 1689 N N . GLY A 1 222 ? 10.739 -8.518 -11.759 1.00 90.25 222 GLY A N 1
ATOM 1690 C CA . GLY A 1 222 ? 11.155 -8.127 -13.112 1.00 90.25 222 GLY A CA 1
ATOM 1691 C C . GLY A 1 222 ? 12.673 -8.040 -13.332 1.00 90.25 222 GLY A C 1
ATOM 1692 O O . GLY A 1 222 ? 13.108 -8.037 -14.482 1.00 90.25 222 GLY A O 1
ATOM 1693 N N . TYR A 1 223 ? 13.478 -7.985 -12.261 1.00 91.62 223 TYR A N 1
ATOM 1694 C CA . TYR A 1 223 ? 14.929 -7.719 -12.284 1.00 91.62 223 TYR A CA 1
ATOM 1695 C C . TYR A 1 223 ? 15.271 -6.438 -13.063 1.00 91.62 223 TYR A C 1
ATOM 1697 O O . TYR A 1 223 ? 16.218 -6.375 -13.845 1.00 91.62 223 TYR A O 1
ATOM 1705 N N . ASP A 1 224 ? 14.453 -5.407 -12.896 1.00 92.31 224 ASP A N 1
ATOM 1706 C CA . ASP A 1 224 ? 14.436 -4.204 -13.724 1.00 92.31 224 ASP A CA 1
ATOM 1707 C C . ASP A 1 224 ? 15.569 -3.216 -13.456 1.00 92.31 224 ASP A C 1
ATOM 1709 O O . ASP A 1 224 ? 15.832 -2.350 -14.291 1.00 92.31 224 ASP A O 1
ATOM 1713 N N . TRP A 1 225 ? 16.308 -3.400 -12.364 1.00 90.69 225 TRP A N 1
ATOM 1714 C CA . TRP A 1 225 ? 17.592 -2.736 -12.126 1.00 90.69 225 TRP A CA 1
ATOM 1715 C C . TRP A 1 225 ? 18.767 -3.385 -12.884 1.00 90.69 225 TRP A C 1
ATOM 1717 O O . TRP A 1 225 ? 19.824 -2.768 -13.011 1.00 90.69 225 TRP A O 1
ATOM 1727 N N . GLU A 1 226 ? 18.600 -4.608 -13.397 1.00 93.50 226 GLU A N 1
ATOM 1728 C CA . GLU A 1 226 ? 19.627 -5.363 -14.134 1.00 93.50 226 GLU A CA 1
ATOM 1729 C C . GLU A 1 226 ? 19.305 -5.512 -15.625 1.00 93.50 226 GLU A C 1
ATOM 1731 O O . GLU A 1 226 ? 20.208 -5.491 -16.466 1.00 93.50 226 GLU A O 1
ATOM 1736 N N . LYS A 1 227 ? 18.025 -5.684 -15.961 1.00 94.56 227 LYS A N 1
ATOM 1737 C CA . LYS A 1 227 ? 17.554 -5.990 -17.315 1.00 94.56 227 LYS A CA 1
ATOM 1738 C C . LYS A 1 227 ? 17.122 -4.741 -18.080 1.00 94.56 227 LYS A C 1
ATOM 1740 O O . LYS A 1 227 ? 16.706 -3.731 -17.514 1.00 94.56 227 LYS A O 1
ATOM 1745 N N . ASP A 1 228 ? 17.177 -4.833 -19.406 1.00 98.06 228 ASP A N 1
ATOM 1746 C CA . ASP A 1 228 ? 16.519 -3.866 -20.281 1.00 98.06 228 ASP A CA 1
ATOM 1747 C C . ASP A 1 228 ? 14.999 -4.106 -20.342 1.00 98.06 228 ASP A C 1
ATOM 1749 O O . ASP A 1 228 ? 14.465 -5.030 -19.735 1.00 98.06 228 ASP A O 1
ATOM 1753 N N . ALA A 1 229 ? 14.274 -3.252 -21.066 1.00 98.31 229 ALA A N 1
ATOM 1754 C CA . ALA A 1 229 ? 12.813 -3.313 -21.111 1.00 98.31 229 ALA A CA 1
ATOM 1755 C C . ALA A 1 229 ? 12.267 -4.651 -21.651 1.00 98.31 229 ALA A C 1
ATOM 1757 O O . ALA A 1 229 ? 11.217 -5.102 -21.194 1.00 98.31 229 ALA A O 1
ATOM 1758 N N . ASP A 1 230 ? 12.970 -5.284 -22.596 1.00 98.38 230 ASP A N 1
ATOM 1759 C CA . ASP A 1 230 ? 12.584 -6.591 -23.136 1.00 98.38 230 ASP A CA 1
ATOM 1760 C C . ASP A 1 230 ? 12.832 -7.693 -22.102 1.00 98.38 230 ASP A C 1
ATOM 1762 O O . ASP A 1 230 ? 11.944 -8.498 -21.835 1.00 98.38 230 ASP A O 1
ATOM 1766 N N . GLY A 1 231 ? 13.985 -7.673 -21.430 1.00 98.19 231 GLY A N 1
ATOM 1767 C CA . GLY A 1 231 ? 14.293 -8.627 -20.369 1.00 98.19 231 GLY A CA 1
ATOM 1768 C C . GLY A 1 231 ? 13.359 -8.526 -19.158 1.00 98.19 231 GLY A C 1
ATOM 1769 O O . GLY A 1 231 ? 13.003 -9.560 -18.592 1.00 98.19 231 GLY A O 1
ATOM 1770 N N . VAL A 1 232 ? 12.945 -7.313 -18.767 1.00 98.25 232 VAL A N 1
ATOM 1771 C CA . VAL A 1 232 ? 11.950 -7.101 -17.695 1.00 98.25 232 VAL A CA 1
ATOM 1772 C C . VAL A 1 232 ? 10.599 -7.670 -18.101 1.00 98.25 232 VAL A C 1
ATOM 1774 O O . VAL A 1 232 ? 9.971 -8.399 -17.332 1.00 98.25 232 VAL A O 1
ATOM 1777 N N . HIS A 1 233 ? 10.164 -7.359 -19.322 1.00 98.50 233 HIS A N 1
ATOM 1778 C CA . HIS A 1 233 ? 8.934 -7.894 -19.883 1.00 98.50 233 HIS A CA 1
ATOM 1779 C C . HIS A 1 233 ? 8.926 -9.426 -19.862 1.00 98.50 233 HIS A C 1
ATOM 1781 O O . HIS A 1 233 ? 8.015 -10.037 -19.302 1.00 98.50 233 HIS A O 1
ATOM 1787 N N . ASP A 1 234 ? 9.960 -10.042 -20.429 1.00 97.88 234 ASP A N 1
ATOM 1788 C CA . ASP A 1 234 ? 10.032 -11.492 -20.577 1.00 97.88 234 ASP A CA 1
ATOM 1789 C C . ASP A 1 234 ? 10.090 -12.192 -19.217 1.00 97.88 234 ASP A C 1
ATOM 1791 O O . ASP A 1 234 ? 9.393 -13.185 -19.021 1.00 97.88 234 ASP A O 1
ATOM 1795 N N . ALA A 1 235 ? 10.819 -11.626 -18.247 1.00 96.44 235 ALA A N 1
ATOM 1796 C CA . ALA A 1 235 ? 10.854 -12.141 -16.880 1.00 96.44 235 ALA A CA 1
ATOM 1797 C C . ALA A 1 235 ? 9.456 -12.165 -16.244 1.00 96.44 235 ALA A C 1
ATOM 1799 O O . ALA A 1 235 ? 9.012 -13.201 -15.752 1.00 96.44 235 ALA A O 1
ATOM 1800 N N . VAL A 1 236 ? 8.721 -11.051 -16.295 1.00 97.12 236 VAL A N 1
ATOM 1801 C CA . VAL A 1 236 ? 7.374 -11.001 -15.709 1.00 97.12 236 VAL A CA 1
ATOM 1802 C C . VAL A 1 236 ? 6.443 -12.006 -16.394 1.00 97.12 236 VAL A C 1
ATOM 1804 O O . VAL A 1 236 ? 5.720 -12.737 -15.716 1.00 97.12 236 VAL A O 1
ATOM 1807 N N . LEU A 1 237 ? 6.463 -12.080 -17.727 1.00 97.44 237 LEU A N 1
ATOM 1808 C CA . LEU A 1 237 ? 5.555 -12.943 -18.489 1.00 97.44 237 LEU A CA 1
ATOM 1809 C C . LEU A 1 237 ? 5.891 -14.437 -18.399 1.00 97.44 237 LEU A C 1
ATOM 1811 O O . LEU A 1 237 ? 4.995 -15.256 -18.646 1.00 97.44 237 LEU A O 1
ATOM 1815 N N . GLU A 1 238 ? 7.143 -14.786 -18.107 1.00 96.00 238 GLU A N 1
ATOM 1816 C CA . GLU A 1 238 ? 7.601 -16.155 -17.859 1.00 96.00 238 GLU A CA 1
ATOM 1817 C C . GLU A 1 238 ? 7.119 -16.661 -16.497 1.00 96.00 238 GLU A C 1
ATOM 1819 O O . GLU A 1 238 ? 6.608 -17.779 -16.399 1.00 96.00 238 GLU A O 1
ATOM 1824 N N . TRP A 1 239 ? 7.253 -15.833 -15.461 1.00 94.88 239 TRP A N 1
ATOM 1825 C CA . TRP A 1 239 ? 7.099 -16.279 -14.080 1.00 94.88 239 TRP A CA 1
ATOM 1826 C C . TRP A 1 239 ? 5.720 -16.039 -13.473 1.00 94.88 239 TRP A C 1
ATOM 1828 O O . TRP A 1 239 ? 5.345 -16.782 -12.566 1.00 94.88 239 TRP A O 1
ATOM 1838 N N . ALA A 1 240 ? 4.967 -15.047 -13.958 1.00 96.38 240 ALA A N 1
ATOM 1839 C CA . ALA A 1 240 ? 3.672 -14.694 -13.387 1.00 96.38 240 ALA A CA 1
ATOM 1840 C C . ALA A 1 240 ? 2.661 -15.852 -13.443 1.00 96.38 240 ALA A C 1
ATOM 1842 O O . ALA A 1 240 ? 2.346 -16.401 -14.509 1.00 96.38 240 ALA A O 1
ATOM 1843 N N . LYS A 1 241 ? 2.094 -16.157 -12.278 1.00 96.31 241 LYS A N 1
ATOM 1844 C CA . LYS A 1 241 ? 1.026 -17.123 -12.014 1.00 96.31 241 LYS A CA 1
ATOM 1845 C C . LYS A 1 241 ? -0.139 -16.425 -11.294 1.00 96.31 241 LYS A C 1
ATOM 1847 O O . LYS A 1 241 ? 0.035 -15.365 -10.692 1.00 96.31 241 LYS A O 1
ATOM 1852 N N . PRO A 1 242 ? -1.358 -16.995 -11.339 1.00 97.69 242 PRO A N 1
ATOM 1853 C CA . PRO A 1 242 ? -2.478 -16.463 -10.570 1.00 97.69 242 PRO A CA 1
ATOM 1854 C C . PRO A 1 242 ? -2.146 -16.429 -9.076 1.00 97.69 242 PRO A C 1
ATOM 1856 O O . PRO A 1 242 ? -1.665 -17.424 -8.542 1.00 97.69 242 PRO A O 1
ATOM 1859 N N . GLY A 1 243 ? -2.435 -15.310 -8.418 1.00 97.25 243 GLY A N 1
ATOM 1860 C CA . GLY A 1 243 ? -2.141 -15.111 -6.999 1.00 97.25 243 GLY A CA 1
ATOM 1861 C C . GLY A 1 243 ? -0.834 -14.365 -6.727 1.00 97.25 243 GLY A C 1
ATOM 1862 O O . GLY A 1 243 ? -0.567 -14.043 -5.571 1.00 97.25 243 GLY A O 1
ATOM 1863 N N . ASP A 1 244 ? -0.036 -14.052 -7.748 1.00 97.19 244 ASP A N 1
ATOM 1864 C CA . ASP A 1 244 ? 1.279 -13.445 -7.544 1.00 97.19 244 ASP A CA 1
ATOM 1865 C C . ASP A 1 244 ? 1.223 -11.942 -7.253 1.00 97.19 244 ASP A C 1
ATOM 1867 O O . ASP A 1 244 ? 0.383 -11.199 -7.779 1.00 97.19 244 ASP A O 1
ATOM 1871 N N . ILE A 1 245 ? 2.184 -11.496 -6.444 1.00 98.19 245 ILE A N 1
ATOM 1872 C CA . ILE A 1 245 ? 2.539 -10.089 -6.271 1.00 98.19 245 ILE A CA 1
ATOM 1873 C C . ILE A 1 245 ? 3.852 -9.866 -7.027 1.00 98.19 245 ILE A C 1
ATOM 1875 O O . ILE A 1 245 ? 4.875 -10.473 -6.703 1.00 98.19 245 ILE A O 1
ATOM 1879 N N . ILE A 1 246 ? 3.806 -9.004 -8.043 1.00 98.12 246 ILE A N 1
ATOM 1880 C CA . ILE A 1 246 ? 4.909 -8.730 -8.970 1.00 98.12 246 ILE A CA 1
ATOM 1881 C C . ILE A 1 246 ? 5.626 -7.449 -8.539 1.00 98.12 246 ILE A C 1
ATOM 1883 O O . ILE A 1 246 ? 4.988 -6.396 -8.448 1.00 98.12 246 ILE A O 1
ATOM 1887 N N . LEU A 1 247 ? 6.939 -7.530 -8.318 1.00 97.94 247 LEU A N 1
ATOM 1888 C CA . LEU A 1 247 ? 7.819 -6.394 -8.035 1.00 97.94 247 LEU A CA 1
ATOM 1889 C C . LEU A 1 247 ? 8.416 -5.799 -9.321 1.00 97.94 247 LEU A C 1
ATOM 1891 O O . LEU A 1 247 ? 9.078 -6.501 -10.092 1.00 97.94 247 LEU A O 1
ATOM 1895 N N . LEU A 1 248 ? 8.225 -4.489 -9.482 1.00 98.44 248 LEU A N 1
ATOM 1896 C CA . LEU A 1 248 ? 8.899 -3.587 -10.420 1.00 98.44 248 LEU A CA 1
ATOM 1897 C C . LEU A 1 248 ? 9.269 -2.284 -9.685 1.00 98.44 248 LEU A C 1
ATOM 1899 O O . LEU A 1 248 ? 8.833 -2.072 -8.558 1.00 98.44 248 LEU A O 1
ATOM 1903 N N . HIS A 1 249 ? 10.005 -1.383 -10.331 1.00 98.69 249 HIS A N 1
ATOM 1904 C CA . HIS A 1 249 ? 10.452 -0.105 -9.774 1.00 98.69 249 HIS A CA 1
ATOM 1905 C C . HIS A 1 249 ? 10.126 1.043 -10.735 1.00 98.69 249 HIS A C 1
ATOM 1907 O O . HIS A 1 249 ? 10.627 1.094 -11.863 1.00 98.69 249 HIS A O 1
ATOM 1913 N N . ASP A 1 250 ? 9.302 2.006 -10.314 1.00 97.94 250 ASP A N 1
ATOM 1914 C CA . ASP A 1 250 ? 8.861 3.104 -11.190 1.00 97.94 250 ASP A CA 1
ATOM 1915 C C . ASP A 1 250 ? 9.892 4.232 -11.351 1.00 97.94 250 ASP A C 1
ATOM 1917 O O . ASP A 1 250 ? 9.669 5.151 -12.139 1.00 97.94 250 ASP A O 1
ATOM 1921 N N . LEU A 1 251 ? 11.059 4.133 -10.704 1.00 97.00 251 LEU A N 1
ATOM 1922 C CA . LEU A 1 251 ? 12.229 4.946 -11.057 1.00 97.00 251 LEU A CA 1
ATOM 1923 C C . LEU A 1 251 ? 13.098 4.346 -12.163 1.00 97.00 251 LEU A C 1
ATOM 1925 O O . LEU A 1 251 ? 14.005 5.030 -12.635 1.00 97.00 251 LEU A O 1
ATOM 1929 N N . GLN A 1 252 ? 12.868 3.097 -12.577 1.00 97.88 252 GLN A N 1
ATOM 1930 C CA . GLN A 1 252 ? 13.707 2.441 -13.577 1.00 97.88 252 GLN A CA 1
ATOM 1931 C C . GLN A 1 252 ? 13.214 2.734 -14.995 1.00 97.88 252 GLN A C 1
ATOM 1933 O O . GLN A 1 252 ? 12.047 2.539 -15.344 1.00 97.88 252 GLN A O 1
ATOM 1938 N N . GLY A 1 253 ? 14.135 3.160 -15.865 1.00 97.94 253 GLY A N 1
ATOM 1939 C CA . GLY A 1 253 ? 13.819 3.450 -17.267 1.00 97.94 253 GLY A CA 1
ATOM 1940 C C . GLY A 1 253 ? 13.439 2.205 -18.083 1.00 97.94 253 GLY A C 1
ATOM 1941 O O . GLY A 1 253 ? 12.717 2.316 -19.075 1.00 97.94 253 GLY A O 1
ATOM 1942 N N . SER A 1 254 ? 13.914 1.023 -17.680 1.00 98.25 254 SER A N 1
ATOM 1943 C CA . SER A 1 254 ? 13.509 -0.286 -18.218 1.00 98.25 254 SER A CA 1
ATOM 1944 C C . SER A 1 254 ? 12.026 -0.547 -17.933 1.00 98.25 254 SER A C 1
ATOM 1946 O O . SER A 1 254 ? 11.257 -0.767 -18.871 1.00 98.25 254 SER A O 1
ATOM 1948 N N . THR A 1 255 ? 11.598 -0.394 -16.678 1.00 98.19 255 THR A N 1
ATOM 1949 C CA . THR A 1 255 ? 10.197 -0.516 -16.247 1.00 98.19 255 THR A CA 1
ATOM 1950 C C . THR A 1 255 ? 9.292 0.499 -16.924 1.00 98.19 255 THR A C 1
ATOM 1952 O O . THR A 1 255 ? 8.256 0.118 -17.478 1.00 98.19 255 THR A O 1
ATOM 1955 N N . ALA A 1 256 ? 9.701 1.768 -16.991 1.00 98.25 256 ALA A N 1
ATOM 1956 C CA . ALA A 1 256 ? 8.948 2.815 -17.683 1.00 98.25 256 ALA A CA 1
ATOM 1957 C C . ALA A 1 256 ? 8.639 2.458 -19.152 1.00 98.25 256 ALA A C 1
ATOM 1959 O O . ALA A 1 256 ? 7.557 2.761 -19.655 1.00 98.25 256 ALA A O 1
ATOM 1960 N N . LYS A 1 257 ? 9.566 1.774 -19.839 1.00 98.62 257 LYS A N 1
ATOM 1961 C CA . LYS A 1 257 ? 9.403 1.328 -21.235 1.00 98.62 257 LYS A CA 1
ATOM 1962 C C . LYS A 1 257 ? 8.649 0.000 -21.371 1.00 98.62 257 LYS A C 1
ATOM 1964 O O . LYS A 1 257 ? 7.997 -0.214 -22.390 1.00 98.62 257 LYS A O 1
ATOM 1969 N N . ALA A 1 258 ? 8.746 -0.888 -20.382 1.00 98.62 258 ALA A N 1
ATOM 1970 C CA . ALA A 1 258 ? 8.158 -2.227 -20.428 1.00 98.62 258 ALA A CA 1
ATOM 1971 C C . ALA A 1 258 ? 6.696 -2.275 -19.954 1.00 98.62 258 ALA A C 1
ATOM 1973 O O . ALA A 1 258 ? 5.933 -3.123 -20.417 1.00 98.62 258 ALA A O 1
ATOM 1974 N N . THR A 1 259 ? 6.292 -1.364 -19.060 1.00 98.69 259 THR A N 1
ATOM 1975 C CA . THR A 1 259 ? 5.022 -1.441 -18.312 1.00 98.69 259 THR A CA 1
ATOM 1976 C C . THR A 1 259 ? 3.797 -1.637 -19.207 1.00 98.69 259 THR A C 1
ATOM 1978 O O . THR A 1 259 ? 2.988 -2.522 -18.942 1.00 98.69 259 THR A O 1
ATOM 1981 N N . GLU A 1 260 ? 3.653 -0.870 -20.295 1.00 98.69 260 GLU A N 1
ATOM 1982 C CA . GLU A 1 260 ? 2.489 -1.013 -21.185 1.00 98.69 260 GLU A CA 1
ATOM 1983 C C . GLU A 1 260 ? 2.407 -2.420 -21.799 1.00 98.69 260 GLU A C 1
ATOM 1985 O O . GLU A 1 260 ? 1.336 -3.032 -21.816 1.00 98.69 260 GLU A O 1
ATOM 1990 N N . ARG A 1 261 ? 3.541 -2.956 -22.263 1.00 98.62 261 ARG A N 1
ATOM 1991 C CA . ARG A 1 261 ? 3.617 -4.297 -22.855 1.00 98.62 261 ARG A CA 1
ATOM 1992 C C . ARG A 1 261 ? 3.349 -5.384 -21.825 1.00 98.62 261 ARG A C 1
ATOM 1994 O O . ARG A 1 261 ? 2.550 -6.269 -22.087 1.00 98.62 261 ARG A O 1
ATOM 2001 N N . ILE A 1 262 ? 3.933 -5.264 -20.632 1.00 98.75 262 ILE A N 1
ATOM 2002 C CA . ILE A 1 262 ? 3.695 -6.208 -19.532 1.00 98.75 262 ILE A CA 1
ATOM 2003 C C . ILE A 1 262 ? 2.200 -6.312 -19.240 1.00 98.75 262 ILE A C 1
ATOM 2005 O O . ILE A 1 262 ? 1.646 -7.408 -19.188 1.00 98.75 262 ILE A O 1
ATOM 2009 N N . ILE A 1 263 ? 1.534 -5.167 -19.084 1.00 98.75 263 ILE A N 1
ATOM 2010 C CA . ILE A 1 263 ? 0.108 -5.135 -18.771 1.00 98.75 263 ILE A CA 1
ATOM 2011 C C . ILE A 1 263 ? -0.714 -5.731 -19.917 1.00 98.75 263 ILE A C 1
ATOM 2013 O O . ILE A 1 263 ? -1.573 -6.578 -19.673 1.00 98.75 263 ILE A O 1
ATOM 2017 N N . THR A 1 264 ? -0.469 -5.292 -21.154 1.00 98.69 264 THR A N 1
ATOM 2018 C CA . THR A 1 264 ? -1.247 -5.741 -22.320 1.00 98.69 264 THR A CA 1
ATOM 2019 C C . THR A 1 264 ? -1.089 -7.238 -22.579 1.00 98.69 264 THR A C 1
ATOM 2021 O O . THR A 1 264 ? -2.091 -7.913 -22.819 1.00 98.69 264 THR A O 1
ATOM 2024 N N . ASP A 1 265 ? 0.116 -7.784 -22.437 1.00 98.69 265 ASP A N 1
ATOM 2025 C CA . ASP A 1 265 ? 0.375 -9.205 -22.672 1.00 98.69 265 ASP A CA 1
ATOM 2026 C C . ASP A 1 265 ? -0.128 -10.085 -21.516 1.00 98.69 265 ASP A C 1
ATOM 2028 O O . ASP A 1 265 ? -0.656 -11.174 -21.759 1.00 98.69 265 ASP A O 1
ATOM 2032 N N . LEU A 1 266 ? -0.076 -9.614 -20.263 1.00 98.62 266 LEU A N 1
ATOM 2033 C CA . LEU A 1 266 ? -0.738 -10.294 -19.142 1.00 98.62 266 LEU A CA 1
ATOM 2034 C C . LEU A 1 266 ? -2.262 -10.328 -19.338 1.00 98.62 266 LEU A C 1
ATOM 2036 O O . LEU A 1 266 ? -2.878 -11.388 -19.195 1.00 98.62 266 LEU A O 1
ATOM 2040 N N . GLN A 1 267 ? -2.873 -9.206 -19.730 1.00 98.44 267 GLN A N 1
ATOM 2041 C CA . GLN A 1 267 ? -4.302 -9.149 -20.058 1.00 98.44 267 GLN A CA 1
ATOM 2042 C C . GLN A 1 267 ? -4.652 -10.094 -21.218 1.00 98.44 267 GLN A C 1
ATOM 2044 O O . GLN A 1 267 ? -5.650 -10.812 -21.143 1.00 98.44 267 GLN A O 1
ATOM 2049 N N . ALA A 1 268 ? -3.815 -10.160 -22.259 1.00 98.44 268 ALA A N 1
ATOM 2050 C CA . ALA A 1 268 ? -3.995 -11.080 -23.385 1.00 98.44 268 ALA A CA 1
ATOM 2051 C C . ALA A 1 268 ? -3.892 -12.560 -22.970 1.00 98.44 268 ALA A C 1
ATOM 2053 O O . ALA A 1 268 ? -4.574 -13.408 -23.548 1.00 98.44 268 ALA A O 1
ATOM 2054 N N . LYS A 1 269 ? -3.096 -12.871 -21.939 1.00 97.81 269 LYS A N 1
ATOM 2055 C CA . LYS A 1 269 ? -3.029 -14.200 -21.305 1.00 97.81 269 LYS A CA 1
ATOM 2056 C C . LYS A 1 269 ? -4.210 -14.505 -20.369 1.00 97.81 269 LYS A C 1
ATOM 2058 O O . LYS A 1 269 ? -4.292 -15.623 -19.870 1.00 97.81 269 LYS A O 1
ATOM 2063 N N . GLY A 1 270 ? -5.132 -13.563 -20.160 1.00 97.25 270 GLY A N 1
ATOM 2064 C CA . GLY A 1 270 ? -6.326 -13.743 -19.327 1.00 97.25 270 GLY A CA 1
ATOM 2065 C C . GLY A 1 270 ? -6.183 -13.259 -17.883 1.00 97.25 270 GLY A C 1
ATOM 2066 O O . GLY A 1 270 ? -7.100 -13.469 -17.084 1.00 97.25 270 GLY A O 1
ATOM 2067 N N . TYR A 1 271 ? -5.077 -12.590 -17.540 1.00 98.25 271 TYR A N 1
ATOM 2068 C CA . TYR A 1 271 ? -4.891 -12.025 -16.208 1.00 98.25 271 TYR A CA 1
ATOM 2069 C C . TYR A 1 271 ? -5.702 -10.742 -16.000 1.00 98.25 271 TYR A C 1
ATOM 2071 O O . TYR A 1 271 ? -5.771 -9.859 -16.854 1.00 98.25 271 TYR A O 1
ATOM 2079 N N . THR A 1 272 ? -6.261 -10.606 -14.801 1.00 97.19 272 THR A N 1
ATOM 2080 C CA . THR A 1 272 ? -6.819 -9.364 -14.266 1.00 97.19 272 THR A CA 1
ATOM 2081 C C . THR A 1 272 ? -5.783 -8.722 -13.348 1.00 97.19 272 THR A C 1
ATOM 2083 O O . THR A 1 272 ? -5.393 -9.313 -12.342 1.00 97.19 272 THR A O 1
ATOM 2086 N N . LEU A 1 273 ? -5.335 -7.512 -13.684 1.00 97.44 273 LEU A N 1
ATOM 2087 C CA . LEU A 1 273 ? -4.398 -6.766 -12.847 1.00 97.44 273 LEU A CA 1
ATOM 2088 C C . LEU A 1 273 ? -5.161 -6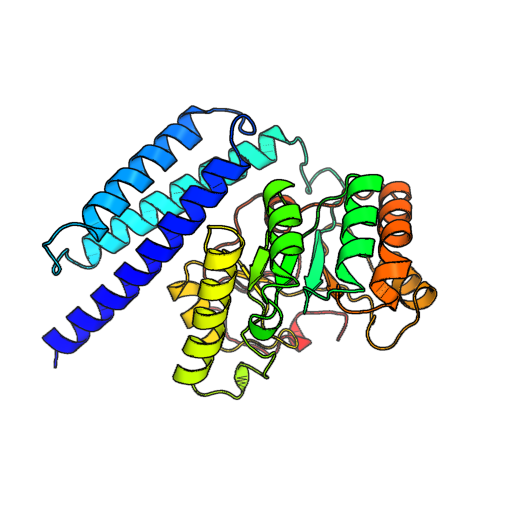.007 -11.764 1.00 97.44 273 LEU A C 1
ATOM 2090 O O . LEU A 1 273 ? -6.041 -5.196 -12.067 1.00 97.44 273 LEU A O 1
ATOM 2094 N N . VAL A 1 274 ? -4.812 -6.283 -10.514 1.00 97.12 274 VAL A N 1
ATOM 2095 C CA . VAL A 1 274 ? -5.536 -5.833 -9.322 1.00 97.12 274 VAL A CA 1
ATOM 2096 C C . VAL A 1 274 ? -4.600 -5.142 -8.329 1.00 97.12 274 VAL A C 1
ATOM 2098 O O . VAL A 1 274 ? -3.382 -5.287 -8.396 1.00 97.12 274 VAL A O 1
ATOM 2101 N N . SER A 1 275 ? -5.154 -4.387 -7.381 1.00 96.19 275 SER A N 1
ATOM 2102 C CA . SER A 1 275 ? -4.393 -3.945 -6.206 1.00 96.19 275 SER A CA 1
ATOM 2103 C C . SER A 1 275 ? -4.133 -5.114 -5.251 1.00 96.19 275 SER A C 1
ATOM 2105 O O . SER A 1 275 ? -4.803 -6.148 -5.313 1.00 96.19 275 SER A O 1
ATOM 2107 N N . VAL A 1 276 ? -3.199 -4.944 -4.313 1.00 97.69 276 VAL A N 1
ATOM 2108 C CA . VAL A 1 276 ? -2.912 -5.976 -3.302 1.00 97.69 276 VAL A CA 1
ATOM 2109 C C . VAL A 1 276 ? -4.166 -6.356 -2.487 1.00 97.69 276 VAL A C 1
ATOM 2111 O O . VAL A 1 276 ? -4.477 -7.544 -2.430 1.00 97.69 276 VAL A O 1
ATOM 2114 N N . PRO A 1 277 ? -4.974 -5.422 -1.937 1.00 96.00 277 PRO A N 1
ATOM 2115 C CA . PRO A 1 277 ? -6.216 -5.794 -1.250 1.00 96.00 277 PRO A CA 1
ATOM 2116 C C . PRO A 1 277 ? -7.215 -6.563 -2.130 1.00 96.00 277 PRO A C 1
ATOM 2118 O O . PRO A 1 277 ? -7.878 -7.488 -1.665 1.00 96.00 277 PRO A O 1
ATOM 2121 N N . GLN A 1 278 ? -7.322 -6.205 -3.412 1.00 95.88 278 GLN A N 1
ATOM 2122 C CA . GLN A 1 278 ? -8.197 -6.901 -4.360 1.00 95.88 278 GLN A CA 1
ATOM 2123 C C . GLN A 1 278 ? -7.706 -8.329 -4.644 1.00 95.88 278 GLN A C 1
ATOM 2125 O O . GLN A 1 278 ? -8.531 -9.241 -4.686 1.00 95.88 278 GLN A O 1
ATOM 2130 N N . LEU A 1 279 ? -6.388 -8.538 -4.774 1.00 97.69 279 LEU A N 1
ATOM 2131 C CA . LEU A 1 279 ? -5.779 -9.864 -4.928 1.00 97.69 279 LEU A CA 1
ATOM 2132 C C . LEU A 1 279 ? -6.107 -10.772 -3.738 1.00 97.69 279 LEU A C 1
ATOM 2134 O O . LEU A 1 279 ? -6.547 -11.908 -3.922 1.00 97.69 279 LEU A O 1
ATOM 2138 N N . LEU A 1 280 ? -5.934 -10.257 -2.519 1.00 96.06 280 LEU A N 1
ATOM 2139 C CA . LEU A 1 280 ? -6.215 -11.001 -1.287 1.00 96.06 280 LEU A CA 1
ATOM 2140 C C . LEU A 1 280 ? -7.720 -11.214 -1.051 1.00 96.06 280 LEU A C 1
ATOM 2142 O O . LEU A 1 280 ? -8.114 -12.081 -0.275 1.00 96.06 280 LEU A O 1
ATOM 2146 N N . GLY A 1 281 ? -8.578 -10.423 -1.702 1.00 95.12 281 GLY A N 1
ATOM 2147 C CA . GLY A 1 281 ? -10.024 -10.427 -1.469 1.00 95.12 281 GLY A CA 1
ATOM 2148 C C . GLY A 1 281 ? -10.438 -9.779 -0.142 1.00 95.12 281 GLY A C 1
ATOM 2149 O O . GLY A 1 281 ? -11.616 -9.804 0.226 1.00 95.12 281 GLY A O 1
ATOM 2150 N N . GLU A 1 282 ? -9.489 -9.183 0.576 1.00 95.00 282 GLU A N 1
ATOM 2151 C CA . GLU A 1 282 ? -9.694 -8.515 1.851 1.00 95.00 282 GLU A CA 1
ATOM 2152 C C . GLU A 1 282 ? -8.631 -7.443 2.101 1.00 95.00 282 GLU A C 1
ATOM 2154 O O . GLU A 1 282 ? -7.618 -7.350 1.410 1.00 95.00 282 GLU A O 1
ATOM 2159 N N . ARG A 1 283 ? -8.851 -6.624 3.132 1.00 96.50 283 ARG A N 1
ATOM 2160 C CA . ARG A 1 283 ? -7.839 -5.676 3.594 1.00 96.50 283 ARG A CA 1
ATOM 2161 C C . ARG A 1 283 ? -6.654 -6.439 4.210 1.00 96.50 283 ARG A C 1
ATOM 2163 O O . ARG A 1 283 ? -6.889 -7.176 5.176 1.00 96.50 283 ARG A O 1
ATOM 2170 N N . PRO A 1 284 ? -5.408 -6.205 3.752 1.00 97.75 284 PRO A N 1
ATOM 2171 C CA . PRO A 1 284 ? -4.212 -6.720 4.409 1.00 97.75 284 PRO A CA 1
ATOM 2172 C C . PRO A 1 284 ? -4.181 -6.342 5.895 1.00 97.75 284 PRO A C 1
ATOM 2174 O O . PRO A 1 284 ? -4.352 -5.177 6.269 1.00 97.75 284 PRO A O 1
ATOM 2177 N N . LYS A 1 285 ? -3.996 -7.335 6.765 1.00 97.31 285 LYS A N 1
ATOM 2178 C CA . LYS A 1 285 ? -4.100 -7.143 8.220 1.00 97.31 285 LYS A CA 1
ATOM 2179 C C . LYS A 1 285 ? -2.818 -6.562 8.836 1.00 97.31 285 LYS A C 1
ATOM 2181 O O . LYS A 1 285 ? -1.725 -6.978 8.446 1.00 97.31 285 LYS A O 1
ATOM 2186 N N . PRO A 1 286 ? -2.925 -5.671 9.843 1.00 97.38 286 PRO A N 1
ATOM 2187 C CA . PRO A 1 286 ? -1.759 -5.125 10.529 1.00 97.38 286 PRO A CA 1
ATOM 2188 C C . PRO A 1 286 ? -0.822 -6.204 11.091 1.00 97.38 286 PRO A C 1
ATOM 2190 O O . PRO A 1 286 ? -1.278 -7.146 11.739 1.00 97.38 286 PRO A O 1
ATOM 2193 N N . GLY A 1 287 ? 0.483 -6.070 10.841 1.00 95.94 287 GLY A N 1
ATOM 2194 C CA . GLY A 1 287 ? 1.521 -6.999 11.319 1.00 95.94 287 GLY A CA 1
ATOM 2195 C C . GLY A 1 287 ? 1.634 -8.341 10.578 1.00 95.94 287 GLY A C 1
ATOM 2196 O O . GLY A 1 287 ? 2.525 -9.131 10.898 1.00 95.94 287 GLY A O 1
ATOM 2197 N N . TYR A 1 288 ? 0.768 -8.612 9.600 1.00 97.69 288 TYR A N 1
ATOM 2198 C CA . TYR A 1 288 ? 0.903 -9.764 8.704 1.00 97.69 288 TYR A CA 1
ATOM 2199 C C . TYR A 1 288 ? 1.907 -9.442 7.592 1.00 97.69 288 TYR A C 1
ATOM 2201 O O . TYR A 1 288 ? 2.026 -8.281 7.199 1.00 97.69 288 TYR A O 1
ATOM 2209 N N . VAL A 1 289 ? 2.598 -10.465 7.086 1.00 97.12 289 VAL A N 1
ATOM 2210 C CA . VAL A 1 289 ? 3.537 -10.361 5.959 1.00 97.12 289 VAL A CA 1
ATOM 2211 C C . VAL A 1 289 ? 2.997 -11.183 4.792 1.00 97.12 289 VAL A C 1
ATOM 2213 O O . VAL A 1 289 ? 2.782 -12.380 4.964 1.00 97.12 289 VAL A O 1
ATOM 2216 N N . TYR A 1 290 ? 2.792 -10.571 3.629 1.00 97.12 290 TYR A N 1
ATOM 2217 C CA . TYR A 1 290 ? 2.238 -11.228 2.438 1.00 97.12 290 TYR A CA 1
ATOM 2218 C C . TYR A 1 290 ? 3.294 -11.288 1.333 1.00 97.12 290 TYR A C 1
ATOM 2220 O O . TYR A 1 290 ? 3.858 -10.255 0.991 1.00 97.12 290 TYR A O 1
ATOM 2228 N N . TYR A 1 291 ? 3.550 -12.471 0.776 1.00 95.81 291 TYR A N 1
ATOM 2229 C CA . TYR A 1 291 ? 4.436 -12.660 -0.387 1.00 95.81 291 TYR A CA 1
ATOM 2230 C C . TYR A 1 291 ? 3.638 -12.897 -1.674 1.00 95.81 291 TYR A C 1
ATOM 2232 O O . TYR A 1 291 ? 4.065 -12.494 -2.749 1.00 95.81 291 TYR A O 1
ATOM 2240 N N . SER A 1 292 ? 2.459 -13.506 -1.546 1.00 95.44 292 SER A N 1
ATOM 2241 C CA . SER A 1 292 ? 1.481 -13.746 -2.608 1.00 95.44 292 SER A CA 1
ATOM 2242 C C . SER A 1 292 ? 0.077 -13.840 -1.992 1.00 95.44 292 SER A C 1
ATOM 2244 O O . SER A 1 292 ? -0.089 -13.633 -0.785 1.00 95.44 292 SER A O 1
ATOM 2246 N N . GLN A 1 293 ? -0.936 -14.175 -2.792 1.00 95.44 293 GLN A N 1
ATOM 2247 C CA . GLN A 1 293 ? -2.292 -14.460 -2.316 1.00 95.44 293 GLN A CA 1
ATOM 2248 C C . GLN A 1 293 ? -2.328 -15.581 -1.266 1.00 95.44 293 GLN A C 1
ATOM 2250 O O . GLN A 1 293 ? -3.062 -15.476 -0.283 1.00 95.44 293 GLN A O 1
ATOM 2255 N N . ASP A 1 294 ? -1.515 -16.621 -1.456 1.00 93.12 294 ASP A N 1
ATOM 2256 C CA . ASP A 1 294 ? -1.565 -17.846 -0.651 1.00 93.12 294 ASP A CA 1
ATOM 2257 C C . ASP A 1 294 ? -0.408 -17.967 0.351 1.00 93.12 294 ASP A C 1
ATOM 2259 O O . ASP A 1 294 ? -0.417 -18.845 1.218 1.00 93.12 294 ASP A O 1
ATOM 2263 N N . GLN A 1 295 ? 0.587 -17.081 0.268 1.00 93.06 295 GLN A N 1
ATOM 2264 C CA . GLN A 1 295 ? 1.767 -17.127 1.119 1.00 93.06 295 GLN A CA 1
ATOM 2265 C C . GLN A 1 295 ? 1.814 -15.961 2.103 1.00 93.06 295 GLN A C 1
ATOM 2267 O O . GLN A 1 295 ? 2.168 -14.829 1.762 1.00 93.06 295 GLN A O 1
ATOM 2272 N N . VAL A 1 296 ? 1.491 -16.274 3.360 1.00 94.50 296 VAL A N 1
ATOM 2273 C CA . VAL A 1 296 ? 1.319 -15.291 4.431 1.00 94.50 296 VAL A CA 1
ATOM 2274 C C . VAL A 1 296 ? 2.027 -15.748 5.702 1.00 94.50 296 VAL A C 1
ATOM 2276 O O . VAL A 1 296 ? 1.804 -16.868 6.157 1.00 94.50 296 VAL A O 1
ATOM 2279 N N . VAL A 1 297 ? 2.817 -14.860 6.310 1.00 95.00 297 VAL A N 1
ATOM 2280 C CA . VAL A 1 297 ? 3.396 -15.053 7.648 1.00 95.00 297 VAL A CA 1
ATOM 2281 C C . VAL A 1 297 ? 2.582 -14.257 8.662 1.00 95.00 297 VAL A C 1
ATOM 2283 O O . VAL A 1 297 ? 2.462 -13.029 8.569 1.00 95.00 297 VAL A O 1
ATOM 2286 N N . LYS A 1 298 ? 2.025 -14.953 9.652 1.00 95.00 298 LYS A N 1
ATOM 2287 C CA . LYS A 1 298 ? 1.106 -14.367 10.640 1.00 95.00 298 LYS A CA 1
ATOM 2288 C C . LYS A 1 298 ? 1.853 -13.834 11.870 1.00 95.00 298 LYS A C 1
ATOM 2290 O O . LYS A 1 298 ? 2.940 -14.320 12.201 1.00 95.00 298 LYS A O 1
ATOM 2295 N N . PRO A 1 299 ? 1.279 -12.865 12.608 1.00 91.69 299 PRO A N 1
ATOM 2296 C CA . PRO A 1 299 ? 1.788 -12.488 13.921 1.00 91.69 299 PRO A CA 1
ATOM 2297 C C . PRO A 1 299 ? 1.927 -13.709 14.840 1.00 91.69 299 PRO A C 1
ATOM 2299 O O . PRO A 1 299 ? 1.025 -14.540 14.923 1.00 91.69 299 PRO A O 1
ATOM 2302 N N . GLY A 1 300 ? 3.060 -13.811 15.535 1.00 88.38 300 GLY A N 1
ATOM 2303 C CA . GLY A 1 300 ? 3.384 -14.941 16.413 1.00 88.38 300 GLY A CA 1
ATOM 2304 C C . GLY A 1 300 ? 4.108 -16.103 15.727 1.00 88.38 300 GLY A C 1
ATOM 2305 O O . GLY A 1 300 ? 4.705 -16.923 16.421 1.00 88.38 300 GLY A O 1
ATOM 2306 N N . GLU A 1 301 ? 4.134 -16.157 14.393 1.00 88.56 301 GLU A N 1
ATOM 2307 C CA . GLU A 1 301 ? 4.996 -17.103 13.682 1.00 88.56 301 GLU A CA 1
ATOM 2308 C C . GLU A 1 301 ? 6.466 -16.654 13.759 1.00 88.56 301 GLU A C 1
ATOM 2310 O O . GLU A 1 301 ? 6.736 -15.442 13.707 1.00 88.56 301 GLU A O 1
ATOM 2315 N N . PRO A 1 302 ? 7.420 -17.604 13.886 1.00 82.31 302 PRO A N 1
ATOM 2316 C CA . PRO A 1 302 ? 8.840 -17.290 13.938 1.00 82.31 302 PRO A CA 1
ATOM 2317 C C . PRO A 1 302 ? 9.280 -16.468 12.731 1.00 82.31 302 PRO A C 1
ATOM 2319 O O . PRO A 1 302 ? 8.956 -16.791 11.587 1.00 82.31 302 PRO A O 1
ATOM 2322 N N . TRP A 1 303 ? 10.060 -15.424 12.995 1.00 83.44 303 TRP A N 1
ATOM 2323 C CA . TRP A 1 303 ? 10.733 -14.689 11.936 1.00 83.44 303 TRP A CA 1
ATOM 2324 C C . TRP A 1 303 ? 11.707 -15.605 11.185 1.00 83.44 303 TRP A C 1
ATOM 2326 O O . TRP A 1 303 ? 12.428 -16.388 11.809 1.00 83.44 303 TRP A O 1
ATOM 2336 N N . LYS A 1 304 ? 11.739 -15.467 9.858 1.00 80.81 304 LYS A N 1
ATOM 2337 C CA . LYS A 1 304 ? 12.779 -16.027 8.992 1.00 80.81 304 LYS A CA 1
ATOM 2338 C C . LYS A 1 304 ? 13.127 -15.009 7.902 1.00 80.81 304 LYS A C 1
ATOM 2340 O O . LYS A 1 304 ? 12.265 -14.179 7.590 1.00 80.81 304 LYS A O 1
ATOM 2345 N N . PRO A 1 305 ? 14.336 -15.075 7.322 1.00 79.31 305 PRO A N 1
ATOM 2346 C CA . PRO A 1 305 ? 14.702 -14.256 6.177 1.00 79.31 305 PRO A CA 1
ATOM 2347 C C . PRO A 1 305 ? 13.711 -14.426 5.028 1.00 79.31 305 PRO A C 1
ATOM 2349 O O . PRO A 1 305 ? 13.172 -15.509 4.807 1.00 79.31 305 PRO A O 1
ATOM 2352 N N . SER A 1 306 ? 13.493 -13.360 4.266 1.00 79.81 306 SER A N 1
ATOM 2353 C CA . SER A 1 306 ? 12.552 -13.389 3.147 1.00 79.81 306 SER A CA 1
ATOM 2354 C C . SER A 1 306 ? 12.961 -14.359 2.031 1.00 79.81 306 SER A C 1
ATOM 2356 O O . SER A 1 306 ? 12.080 -14.887 1.356 1.00 79.81 306 SER A O 1
ATOM 2358 N N . THR A 1 307 ? 14.255 -14.684 1.926 1.00 75.81 307 THR A N 1
ATOM 2359 C CA . THR A 1 307 ? 14.806 -15.738 1.055 1.00 75.81 307 THR A CA 1
ATOM 2360 C C . THR A 1 307 ? 14.197 -17.117 1.289 1.00 75.81 307 THR A C 1
ATOM 2362 O O . THR A 1 307 ? 14.174 -17.940 0.381 1.00 75.81 307 THR A O 1
ATOM 2365 N N . ASP A 1 308 ? 13.656 -17.372 2.482 1.00 73.75 308 ASP A N 1
ATOM 2366 C CA . ASP A 1 308 ? 12.989 -18.637 2.809 1.00 73.75 308 ASP A CA 1
ATOM 2367 C C . ASP A 1 308 ? 11.550 -18.698 2.262 1.00 73.75 308 ASP A C 1
ATOM 2369 O O . ASP A 1 308 ? 10.886 -19.733 2.374 1.00 73.75 308 ASP A O 1
ATOM 2373 N N . TYR A 1 309 ? 11.044 -17.585 1.719 1.00 66.81 309 TYR A N 1
ATOM 2374 C CA . TYR A 1 309 ? 9.641 -17.395 1.366 1.00 66.81 309 TYR A CA 1
ATOM 2375 C C . TYR A 1 309 ? 9.400 -16.942 -0.078 1.00 66.81 309 TYR A C 1
ATOM 2377 O O . TYR A 1 309 ? 8.244 -16.810 -0.447 1.00 66.81 309 TYR A O 1
ATOM 2385 N N . ALA A 1 310 ? 10.406 -16.722 -0.920 1.00 63.16 310 ALA A N 1
ATOM 2386 C CA . ALA A 1 310 ? 10.127 -16.525 -2.346 1.00 63.16 310 ALA A CA 1
ATOM 2387 C C . ALA A 1 310 ? 10.968 -17.473 -3.188 1.00 63.16 310 ALA A C 1
ATOM 2389 O O . ALA A 1 310 ? 12.110 -17.769 -2.853 1.00 63.16 310 ALA A O 1
ATOM 2390 N N . GLU A 1 311 ? 10.380 -17.972 -4.274 1.00 59.12 311 GLU A N 1
ATOM 2391 C CA . GLU A 1 311 ? 11.086 -18.827 -5.233 1.00 59.12 311 GLU A CA 1
ATOM 2392 C C . GLU A 1 311 ? 12.112 -18.027 -6.055 1.00 59.12 311 GLU A C 1
ATOM 2394 O O . GLU A 1 311 ? 13.041 -18.611 -6.606 1.00 59.12 311 GLU A O 1
ATOM 2399 N N . GLN A 1 312 ? 11.951 -16.700 -6.119 1.00 61.81 312 GLN A N 1
ATOM 2400 C CA . GLN A 1 312 ? 12.806 -15.764 -6.847 1.00 61.81 312 GLN A CA 1
ATOM 2401 C C . GLN A 1 312 ? 13.436 -14.772 -5.866 1.00 61.81 312 GLN A C 1
ATOM 2403 O O . GLN A 1 312 ? 12.742 -13.909 -5.325 1.00 61.81 312 GLN A O 1
ATOM 2408 N N . TRP A 1 313 ? 14.741 -14.931 -5.648 1.00 57.91 313 TRP A N 1
ATOM 2409 C CA . TRP A 1 313 ? 15.633 -14.010 -4.941 1.00 57.91 313 TRP A CA 1
ATOM 2410 C C . TRP A 1 313 ? 16.899 -13.814 -5.758 1.00 57.91 313 TRP A C 1
ATOM 2412 O O . TRP A 1 313 ? 17.391 -14.825 -6.312 1.00 57.91 313 TRP A O 1
#

pLDDT: mean 93.51, std 9.73, range [53.59, 98.88]

Radius of gyration: 19.05 Å; chains: 1; bounding box: 45×38×60 Å

Foldseek 3Di:
DVVVVQLVLLVLLLLQLVQLLQVLVLLLVLCPVQFPDCVLNVQLVVLSVVSVCVSPDPPSPPGSVVSVVSSVSSQVSSFVSLLRNLVSVVDDLVVFFAEAEEAEADDDLPQLVLLVVLCVVLVFAYEYAYAQCRLDPNRLVSLQVCSVVPHAYAHAFHHQDLLVPDDLVNLLVRRVSSQVSSCVSHVGGHQEYQYRVSHDDVSNLVSLLSSQHAYEAWQFELVLVPDALVSSLCRCVVPDGRFTYYYDHSNGPSCSNNNNVSSVVCVVVRYHHDHPCSSLSTRRGRSKYYHTNPFIDDPPHDDDTCVVGYPPD